Protein AF-A0AAQ1YMG8-F1 (afdb_monomer_lite)

Structure (mmCIF, N/CA/C/O backbone):
data_AF-A0AAQ1YMG8-F1
#
_entry.id   AF-A0AAQ1YMG8-F1
#
loop_
_atom_site.group_PDB
_atom_site.id
_atom_site.type_symbol
_atom_site.label_atom_id
_atom_site.label_alt_id
_atom_site.label_comp_id
_atom_site.label_asym_id
_atom_site.label_entity_id
_atom_site.label_seq_id
_atom_site.pdbx_PDB_ins_code
_atom_site.Cartn_x
_atom_site.Cartn_y
_atom_site.Cartn_z
_atom_site.occupancy
_atom_site.B_iso_or_equiv
_atom_site.auth_seq_id
_atom_site.auth_comp_id
_atom_site.auth_asym_id
_atom_site.auth_atom_id
_atom_site.pdbx_PDB_model_num
ATOM 1 N N . MET A 1 1 ? -20.080 -0.408 -6.233 1.00 67.88 1 MET A N 1
ATOM 2 C CA . MET A 1 1 ? -19.359 -0.372 -7.526 1.00 67.88 1 MET A CA 1
ATOM 3 C C . MET A 1 1 ? -17.923 -0.756 -7.247 1.00 67.88 1 MET A C 1
ATOM 5 O O . MET A 1 1 ? -17.435 -0.417 -6.173 1.00 67.88 1 MET A O 1
ATOM 9 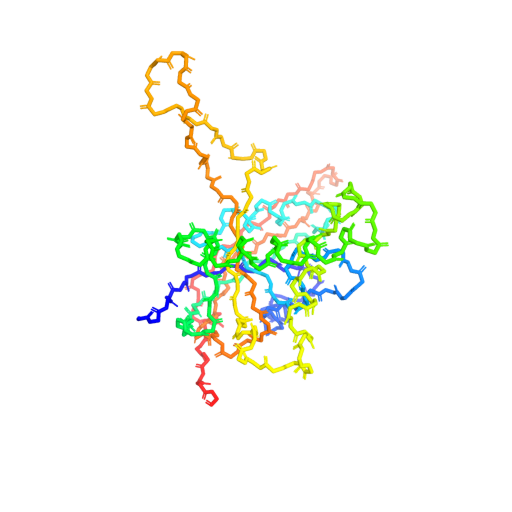N N . ASP A 1 2 ? -17.278 -1.467 -8.164 1.00 88.94 2 ASP A N 1
ATOM 10 C CA . ASP A 1 2 ? -15.880 -1.865 -7.992 1.00 88.94 2 ASP A CA 1
ATOM 11 C C . ASP A 1 2 ? -14.952 -0.652 -8.085 1.00 88.94 2 ASP A C 1
ATOM 13 O O . ASP A 1 2 ? -15.238 0.313 -8.799 1.00 88.94 2 ASP A O 1
ATOM 17 N N . ALA A 1 3 ? -13.844 -0.697 -7.351 1.00 91.81 3 ALA A N 1
ATOM 18 C CA . ALA A 1 3 ? -12.842 0.356 -7.355 1.00 91.81 3 ALA A CA 1
ATOM 19 C C . ALA A 1 3 ? -11.733 0.014 -8.354 1.00 91.81 3 ALA A C 1
ATOM 21 O O . ALA A 1 3 ? -11.155 -1.072 -8.305 1.00 91.81 3 ALA A O 1
ATOM 22 N N . ASN A 1 4 ? -11.428 0.942 -9.258 1.00 94.88 4 ASN A N 1
ATOM 23 C CA . ASN A 1 4 ? -10.354 0.786 -10.234 1.00 94.88 4 ASN A CA 1
ATOM 24 C C . ASN A 1 4 ? -9.189 1.695 -9.854 1.00 94.88 4 ASN A C 1
ATOM 26 O O . ASN A 1 4 ? -9.400 2.878 -9.592 1.00 94.88 4 ASN A O 1
ATOM 30 N N . PHE A 1 5 ? -7.971 1.157 -9.853 1.00 94.31 5 PHE A N 1
ATOM 31 C CA . PHE A 1 5 ? -6.767 1.931 -9.564 1.00 94.31 5 PHE A CA 1
ATOM 32 C C . PHE A 1 5 ? -5.686 1.697 -10.613 1.00 94.31 5 PHE A C 1
ATOM 34 O O . PHE A 1 5 ? -5.539 0.597 -11.153 1.00 94.31 5 PHE A O 1
ATOM 41 N N . THR A 1 6 ? -4.875 2.730 -10.816 1.00 96.69 6 THR A N 1
ATOM 42 C CA . THR A 1 6 ? -3.533 2.602 -11.382 1.00 96.69 6 THR A CA 1
ATOM 43 C C . THR A 1 6 ? -2.545 2.542 -10.225 1.00 96.69 6 THR A C 1
ATOM 45 O O . THR A 1 6 ? -2.546 3.416 -9.353 1.00 96.69 6 THR A O 1
ATOM 48 N N . ILE A 1 7 ? -1.731 1.488 -10.190 1.00 98.00 7 ILE A N 1
ATOM 49 C CA . ILE A 1 7 ? -0.820 1.209 -9.077 1.00 98.00 7 ILE A CA 1
ATOM 50 C C . ILE A 1 7 ? 0.592 0.899 -9.570 1.00 98.00 7 ILE A C 1
ATOM 52 O O . ILE A 1 7 ? 0.773 0.400 -10.677 1.00 98.00 7 ILE A O 1
ATOM 56 N N . TYR A 1 8 ? 1.599 1.158 -8.738 1.00 98.12 8 TYR A N 1
ATOM 57 C CA . TYR A 1 8 ? 3.010 1.086 -9.112 1.00 98.12 8 TYR A CA 1
ATOM 58 C C . TYR A 1 8 ? 3.815 0.236 -8.132 1.00 98.12 8 TYR A C 1
ATOM 60 O O . TYR A 1 8 ? 3.719 0.407 -6.918 1.00 98.12 8 TYR A O 1
ATOM 68 N N . HIS A 1 9 ? 4.668 -0.643 -8.651 1.00 97.06 9 HIS A N 1
ATOM 69 C CA . HIS A 1 9 ? 5.578 -1.470 -7.864 1.00 97.06 9 HIS A CA 1
ATOM 70 C C . HIS A 1 9 ? 7.035 -1.159 -8.218 1.00 97.06 9 HIS A C 1
ATOM 72 O O . HIS A 1 9 ? 7.417 -1.198 -9.393 1.00 97.06 9 HIS A O 1
ATOM 78 N N . THR A 1 10 ? 7.841 -0.861 -7.196 1.00 95.56 10 THR A N 1
ATOM 79 C CA . THR A 1 10 ? 9.281 -0.598 -7.320 1.00 95.56 10 THR A CA 1
ATOM 80 C C . THR A 1 10 ? 10.063 -1.894 -7.107 1.00 95.56 10 THR A C 1
ATOM 82 O O . THR A 1 10 ? 9.939 -2.515 -6.056 1.00 95.56 10 THR A O 1
ATOM 85 N N . CYS A 1 11 ? 10.888 -2.278 -8.079 1.00 92.62 11 CYS A N 1
ATOM 86 C CA . CYS A 1 11 ? 11.671 -3.516 -8.087 1.00 92.62 11 CYS A CA 1
ATOM 87 C C . CYS A 1 11 ? 13.173 -3.229 -8.100 1.00 92.62 11 CYS A C 1
ATOM 89 O O . CYS A 1 11 ? 13.612 -2.203 -8.628 1.00 92.62 11 CYS A O 1
ATOM 91 N N . HIS A 1 12 ? 13.971 -4.173 -7.604 1.00 89.50 12 HIS A N 1
ATOM 92 C CA . HIS A 1 12 ? 15.420 -4.131 -7.769 1.00 89.50 12 HIS A CA 1
ATOM 93 C C . HIS A 1 12 ? 15.822 -4.409 -9.221 1.00 89.50 12 HIS A C 1
ATOM 95 O O . HIS A 1 12 ? 15.270 -5.294 -9.876 1.00 89.50 12 HIS A O 1
ATOM 101 N N . LEU A 1 13 ? 16.820 -3.671 -9.713 1.00 84.19 13 LEU A N 1
ATOM 102 C CA . LEU A 1 13 ? 17.471 -3.960 -10.990 1.00 84.19 13 LEU A CA 1
ATOM 103 C C . LEU A 1 13 ? 18.668 -4.896 -10.750 1.00 84.19 13 LEU A C 1
ATOM 105 O O . LEU A 1 13 ? 19.812 -4.446 -10.685 1.00 84.19 13 LEU A O 1
ATOM 109 N N . GLU A 1 14 ? 18.405 -6.187 -10.540 1.00 72.31 14 GLU A N 1
ATOM 110 C CA . GLU A 1 14 ? 19.458 -7.168 -10.214 1.00 72.31 14 GLU A CA 1
ATOM 111 C C . GLU A 1 14 ? 20.044 -7.863 -11.442 1.00 72.31 14 GLU A C 1
ATOM 113 O O . GLU A 1 14 ? 21.269 -7.945 -11.556 1.00 72.31 14 GLU A O 1
ATOM 118 N N . ASN A 1 15 ? 19.171 -8.316 -12.349 1.00 75.12 15 ASN A N 1
ATOM 119 C CA . ASN A 1 15 ? 19.512 -9.134 -13.513 1.00 75.12 15 ASN A CA 1
ATOM 120 C C . ASN A 1 15 ? 19.230 -8.362 -14.817 1.00 75.12 15 ASN A C 1
ATOM 122 O O . ASN A 1 15 ? 19.767 -7.276 -15.047 1.00 75.12 15 ASN A O 1
ATOM 126 N N . SER A 1 16 ? 18.372 -8.912 -15.679 1.00 84.94 16 SER A N 1
ATOM 127 C CA . SER A 1 16 ? 17.898 -8.273 -16.902 1.00 84.94 16 SER A CA 1
ATOM 128 C C . SER A 1 16 ? 16.563 -7.564 -16.683 1.00 84.94 16 SER A C 1
ATOM 130 O O . SER A 1 16 ? 15.777 -7.918 -15.807 1.00 84.94 16 SER A O 1
ATOM 132 N N . ILE A 1 17 ? 16.290 -6.580 -17.538 1.00 84.75 17 ILE A N 1
ATOM 133 C CA . ILE A 1 17 ? 15.025 -5.839 -17.553 1.00 84.75 17 ILE A CA 1
ATOM 134 C C . ILE A 1 17 ? 13.852 -6.794 -17.782 1.00 84.75 17 ILE A C 1
ATOM 136 O O . ILE A 1 17 ? 12.865 -6.707 -17.060 1.00 84.75 17 ILE A O 1
ATOM 140 N N . ASN A 1 18 ? 13.991 -7.730 -18.727 1.00 85.31 18 ASN A N 1
ATOM 141 C CA . ASN A 1 18 ? 12.960 -8.720 -19.040 1.00 85.31 18 ASN A CA 1
ATOM 142 C C . ASN A 1 18 ? 12.655 -9.598 -17.829 1.00 85.31 18 ASN A C 1
ATOM 144 O O . ASN A 1 18 ? 11.502 -9.703 -17.442 1.00 85.31 18 ASN A O 1
ATOM 148 N N . SER A 1 19 ? 13.684 -10.129 -17.161 1.00 87.75 19 SER A N 1
ATOM 149 C CA . SER A 1 19 ? 13.493 -10.963 -15.972 1.00 87.75 19 SER A CA 1
ATOM 150 C C . SER A 1 19 ? 12.856 -10.180 -14.818 1.00 87.75 19 SER A C 1
ATOM 152 O O . SER A 1 19 ? 11.943 -10.683 -14.163 1.00 87.75 19 SER A O 1
ATOM 154 N N . THR A 1 20 ? 13.281 -8.934 -14.577 1.00 88.81 20 THR A N 1
ATOM 155 C CA . THR A 1 20 ? 12.651 -8.071 -13.564 1.00 88.81 20 THR A CA 1
ATOM 156 C C . THR A 1 20 ? 11.204 -7.748 -13.926 1.00 88.81 20 THR A C 1
ATOM 158 O O . THR A 1 20 ? 10.337 -7.756 -13.054 1.00 88.81 20 THR A O 1
ATOM 161 N N . PHE A 1 21 ? 10.927 -7.469 -15.202 1.00 90.00 21 PHE A N 1
ATOM 162 C CA . PHE A 1 21 ? 9.577 -7.225 -15.676 1.00 90.00 21 PHE A CA 1
ATOM 163 C C . PHE A 1 21 ? 8.729 -8.474 -15.477 1.00 90.00 21 PHE A C 1
ATOM 165 O O . PHE A 1 21 ? 7.779 -8.389 -14.719 1.00 90.00 21 PHE A O 1
ATOM 172 N N . GLU A 1 22 ? 9.085 -9.622 -16.051 1.00 89.44 22 GLU A N 1
ATOM 173 C CA . GLU A 1 22 ? 8.347 -10.893 -15.986 1.00 89.44 22 GLU A CA 1
ATOM 174 C C . GLU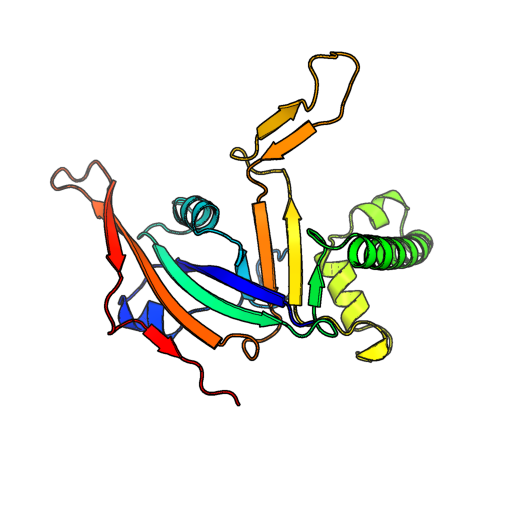 A 1 22 ? 7.964 -11.287 -14.557 1.00 89.44 22 GLU A C 1
ATOM 176 O O . GLU A 1 22 ? 6.789 -11.538 -14.296 1.00 89.44 22 GLU A O 1
ATOM 181 N N . ASN A 1 23 ? 8.914 -11.230 -13.622 1.00 91.31 23 ASN A N 1
ATOM 182 C CA . ASN A 1 23 ? 8.720 -11.695 -12.246 1.00 91.31 23 ASN A CA 1
ATOM 183 C C . ASN A 1 23 ? 8.026 -10.681 -11.315 1.00 91.31 23 ASN A C 1
ATOM 185 O O . ASN A 1 23 ? 7.617 -11.043 -10.215 1.00 91.31 23 ASN A O 1
ATOM 189 N N . SER A 1 24 ? 7.889 -9.416 -11.724 1.00 92.44 24 SER A N 1
ATOM 190 C CA . SER A 1 24 ? 7.148 -8.404 -10.961 1.00 92.44 24 SER A CA 1
ATOM 191 C C . SER A 1 24 ? 5.625 -8.676 -10.992 1.00 92.44 24 SER A C 1
ATOM 193 O O . SER A 1 24 ? 5.116 -9.135 -12.015 1.00 92.44 24 SER A O 1
ATOM 195 N N . PRO A 1 25 ? 4.849 -8.367 -9.938 1.00 95.19 25 PRO A N 1
ATOM 196 C CA . PRO A 1 25 ? 5.271 -7.783 -8.671 1.00 95.19 25 PRO A CA 1
ATOM 197 C C . PRO A 1 25 ? 5.835 -8.833 -7.715 1.00 95.19 25 PRO A C 1
ATOM 199 O O . PRO A 1 25 ? 5.411 -9.986 -7.699 1.00 95.19 25 PRO A O 1
ATOM 202 N N . TYR A 1 26 ? 6.756 -8.402 -6.859 1.00 93.12 26 TYR A N 1
ATOM 203 C CA . TYR A 1 26 ? 7.361 -9.262 -5.852 1.00 93.12 26 TYR A CA 1
ATOM 204 C C . TYR A 1 26 ? 6.560 -9.212 -4.556 1.00 93.12 26 TYR A C 1
ATOM 206 O O . TYR A 1 26 ? 6.156 -8.144 -4.081 1.00 93.12 26 TYR A O 1
ATOM 214 N N . LYS A 1 27 ? 6.341 -10.389 -3.970 1.00 93.88 27 LYS A N 1
ATOM 215 C CA . LYS A 1 27 ? 5.729 -10.505 -2.648 1.00 93.88 27 LYS A CA 1
ATOM 216 C C . LYS A 1 27 ? 6.705 -9.974 -1.598 1.00 93.88 27 LYS A C 1
ATOM 218 O O . LYS A 1 27 ? 7.915 -10.164 -1.724 1.00 93.88 27 LYS A O 1
ATOM 223 N N . CYS A 1 28 ? 6.195 -9.298 -0.573 1.00 88.00 28 CYS A N 1
ATOM 224 C CA . CYS A 1 28 ? 7.030 -8.852 0.534 1.00 88.00 28 CYS A CA 1
ATOM 225 C C . CYS A 1 28 ? 7.670 -10.060 1.234 1.00 88.00 28 CYS A C 1
ATOM 227 O O . CYS A 1 28 ? 7.016 -11.087 1.410 1.00 88.00 28 CYS A O 1
ATOM 229 N N . SER A 1 29 ? 8.940 -9.942 1.633 1.00 84.19 29 SER A N 1
ATOM 230 C CA . SER A 1 29 ? 9.599 -11.007 2.394 1.00 84.19 29 SER A CA 1
ATOM 231 C C . SER A 1 29 ? 8.928 -11.166 3.768 1.00 84.19 29 SER A C 1
ATOM 233 O O . SER A 1 29 ? 8.620 -10.153 4.405 1.00 84.19 29 SER A O 1
ATOM 235 N N . PRO A 1 30 ? 8.702 -12.402 4.248 1.00 79.19 30 PRO A N 1
ATOM 236 C CA . PRO A 1 30 ? 8.156 -12.638 5.584 1.00 79.19 30 PRO A CA 1
ATOM 237 C C . PRO A 1 30 ? 9.103 -12.177 6.706 1.00 79.19 30 PRO A C 1
ATOM 239 O O . PRO A 1 30 ? 8.644 -11.917 7.815 1.00 79.19 30 PRO A O 1
ATOM 242 N N . ASP A 1 31 ? 10.399 -12.021 6.414 1.00 81.25 31 ASP A N 1
ATOM 243 C CA . ASP A 1 31 ? 11.435 -11.708 7.407 1.00 81.25 31 ASP A CA 1
ATOM 244 C C . ASP A 1 31 ? 11.609 -10.203 7.670 1.00 81.25 31 ASP A C 1
ATOM 246 O O . ASP A 1 31 ? 12.418 -9.799 8.506 1.00 81.25 31 ASP A O 1
ATOM 250 N N . VAL A 1 32 ? 10.876 -9.343 6.955 1.00 82.50 32 VAL A N 1
ATOM 251 C CA . VAL A 1 32 ? 10.940 -7.885 7.142 1.00 82.50 32 VAL A CA 1
ATOM 252 C C . VAL A 1 32 ? 9.665 -7.356 7.795 1.00 82.50 32 VAL A C 1
ATOM 254 O O . VAL A 1 32 ? 8.592 -7.899 7.558 1.00 82.50 32 VAL A O 1
ATOM 257 N N . PRO A 1 33 ? 9.726 -6.269 8.587 1.00 82.75 33 PRO A N 1
ATOM 258 C CA . PRO A 1 33 ? 8.522 -5.638 9.117 1.00 82.75 33 PRO A CA 1
ATOM 259 C C . PRO A 1 33 ? 7.578 -5.172 8.001 1.00 82.75 33 PRO A C 1
ATOM 261 O O . PRO A 1 33 ? 7.954 -4.377 7.137 1.00 82.75 33 PRO A O 1
ATOM 264 N N . GLN A 1 34 ? 6.336 -5.650 8.048 1.00 86.81 34 GLN A N 1
ATOM 265 C CA . GLN A 1 34 ? 5.295 -5.361 7.063 1.00 86.81 34 GLN A CA 1
ATOM 266 C C . GLN A 1 34 ? 4.232 -4.442 7.662 1.00 86.81 34 GLN A C 1
ATOM 268 O O . GLN A 1 34 ? 3.881 -4.558 8.839 1.00 86.81 34 GLN A O 1
ATOM 273 N N . TRP A 1 35 ? 3.700 -3.538 6.839 1.00 89.06 35 TRP A N 1
ATOM 274 C CA . TRP A 1 35 ? 2.735 -2.530 7.283 1.00 89.06 35 TRP A CA 1
ATOM 275 C C . TRP A 1 35 ? 1.344 -3.127 7.486 1.00 89.06 35 TRP A C 1
ATOM 277 O O . TRP A 1 35 ? 0.715 -2.887 8.509 1.00 89.06 35 TRP A O 1
ATOM 287 N N . LEU A 1 36 ? 0.881 -3.933 6.529 1.00 93.44 36 LEU A N 1
ATOM 288 C CA . LEU A 1 36 ? -0.488 -4.458 6.456 1.00 93.44 36 LEU A CA 1
ATOM 289 C C . LEU A 1 36 ? -0.545 -6.000 6.449 1.00 93.44 36 LEU A C 1
ATOM 291 O O . LEU A 1 36 ? -1.625 -6.584 6.321 1.00 93.44 36 LEU A O 1
ATOM 295 N N . GLY A 1 37 ? 0.603 -6.661 6.620 1.00 89.94 37 GLY A N 1
ATOM 296 C CA . GLY A 1 37 ? 0.765 -8.120 6.616 1.00 89.94 37 GLY A CA 1
ATOM 297 C C . GLY A 1 37 ? 1.320 -8.681 5.302 1.00 89.94 37 GLY A C 1
ATOM 298 O O . GLY A 1 37 ? 1.835 -7.934 4.462 1.00 89.94 37 GLY A O 1
ATOM 299 N N . ASP A 1 38 ? 1.241 -10.005 5.157 1.00 91.00 38 ASP A N 1
ATOM 300 C CA . ASP A 1 38 ? 1.942 -10.757 4.109 1.00 91.00 38 ASP A CA 1
ATOM 301 C C . ASP A 1 38 ? 1.237 -10.663 2.750 1.00 91.00 38 ASP A C 1
ATOM 303 O O . ASP A 1 38 ? 0.087 -11.082 2.593 1.00 91.00 38 ASP A O 1
ATOM 307 N N . GLY A 1 39 ? 1.926 -10.094 1.759 1.00 94.12 39 GLY A N 1
ATOM 308 C CA . GLY A 1 39 ? 1.363 -9.828 0.438 1.00 94.12 39 GLY A CA 1
ATOM 309 C C . GLY A 1 39 ? 2.188 -8.851 -0.395 1.00 94.12 39 GLY A C 1
ATOM 310 O O . GLY A 1 39 ? 3.399 -8.706 -0.215 1.00 94.12 39 GLY A O 1
ATOM 311 N N . TYR A 1 40 ? 1.518 -8.197 -1.335 1.00 96.44 40 TYR A N 1
ATOM 312 C CA . TYR A 1 40 ? 2.110 -7.313 -2.334 1.00 96.44 40 TYR A CA 1
ATOM 313 C C . TYR A 1 40 ? 1.752 -5.862 -2.030 1.00 96.44 40 TYR A C 1
ATOM 315 O O . TYR A 1 40 ? 0.611 -5.565 -1.684 1.00 96.44 40 TYR A O 1
ATOM 323 N N . TYR A 1 41 ? 2.721 -4.962 -2.183 1.00 96.88 41 TYR A N 1
ATOM 324 C CA . TYR A 1 41 ? 2.567 -3.543 -1.871 1.00 96.88 41 TYR A CA 1
ATOM 325 C C . TYR A 1 41 ? 2.811 -2.696 -3.112 1.00 96.88 41 TYR A C 1
ATOM 327 O O . TYR A 1 41 ? 3.814 -2.869 -3.815 1.00 96.88 41 TYR A O 1
ATOM 335 N N . PHE A 1 42 ? 1.907 -1.752 -3.343 1.00 97.81 42 PHE A N 1
ATOM 336 C CA . PHE A 1 42 ? 1.944 -0.857 -4.486 1.00 97.81 42 PHE A CA 1
ATOM 337 C C . PHE A 1 42 ? 1.714 0.581 -4.045 1.00 97.81 42 PHE A C 1
ATOM 339 O O . PHE A 1 42 ? 0.944 0.838 -3.125 1.00 97.81 42 PHE A O 1
ATOM 346 N N . TRP A 1 43 ? 2.353 1.522 -4.723 1.00 97.44 43 TRP A N 1
ATOM 347 C CA . TRP A 1 43 ? 2.016 2.940 -4.642 1.00 97.44 43 TRP A CA 1
ATOM 348 C C . TRP A 1 43 ? 0.779 3.206 -5.495 1.00 97.44 43 TRP A C 1
ATOM 350 O O . TRP A 1 43 ? 0.617 2.571 -6.536 1.00 97.44 43 TRP A O 1
ATOM 360 N N . THR A 1 44 ? -0.095 4.111 -5.069 1.00 96.31 44 THR A N 1
ATOM 361 C CA . THR A 1 44 ? -1.329 4.426 -5.801 1.00 96.31 44 THR A CA 1
ATOM 362 C C . THR A 1 44 ? -1.243 5.784 -6.483 1.00 96.31 44 THR A C 1
ATOM 364 O O . THR A 1 44 ? -0.464 6.643 -6.072 1.00 96.31 44 THR A O 1
ATOM 367 N N . ASP A 1 45 ? -2.079 5.975 -7.504 1.00 92.31 45 ASP A N 1
ATOM 368 C CA . ASP A 1 45 ? -2.420 7.259 -8.135 1.00 92.31 45 ASP A CA 1
ATOM 369 C C . ASP A 1 45 ? -1.299 7.904 -8.981 1.00 92.31 45 ASP A C 1
ATOM 371 O O . ASP A 1 45 ? -1.580 8.446 -10.046 1.00 92.31 45 ASP A O 1
ATOM 375 N N . SER A 1 46 ? -0.028 7.807 -8.574 1.00 94.69 46 SER A N 1
ATOM 376 C CA . SER A 1 46 ? 1.142 8.231 -9.360 1.00 94.69 46 SER A CA 1
ATOM 377 C C . SER A 1 46 ? 2.403 7.427 -9.018 1.00 94.69 46 SER A C 1
ATOM 379 O O . SER A 1 46 ? 2.515 6.824 -7.948 1.00 94.69 46 SER A O 1
ATOM 381 N N . ASP A 1 47 ? 3.405 7.473 -9.897 1.00 95.25 47 ASP A N 1
ATOM 382 C CA . ASP A 1 47 ? 4.720 6.857 -9.685 1.00 95.25 47 ASP A CA 1
ATOM 383 C C . ASP A 1 47 ? 5.656 7.691 -8.782 1.00 95.25 47 ASP A C 1
ATOM 385 O O . ASP A 1 47 ? 6.793 7.287 -8.513 1.00 95.25 47 ASP A O 1
ATOM 389 N N . PHE A 1 48 ? 5.193 8.830 -8.251 1.00 95.56 48 PHE A N 1
ATOM 390 C CA . PHE A 1 48 ? 6.005 9.756 -7.458 1.00 95.56 48 PHE A CA 1
ATOM 391 C C . PHE A 1 48 ? 6.658 9.075 -6.246 1.00 95.56 48 PHE A C 1
ATOM 393 O O . PHE A 1 48 ? 7.885 9.091 -6.095 1.00 95.56 48 PHE A O 1
ATOM 400 N N . PHE A 1 49 ? 5.863 8.422 -5.391 1.00 95.94 49 PHE A N 1
ATOM 401 C CA . PHE A 1 49 ? 6.402 7.722 -4.220 1.00 95.94 49 PHE A CA 1
ATOM 402 C C . PHE A 1 49 ? 7.138 6.431 -4.594 1.00 95.94 49 PHE A C 1
ATOM 404 O O . PHE A 1 49 ? 8.088 6.060 -3.901 1.00 95.94 49 PHE A O 1
ATOM 411 N N . ALA A 1 50 ? 6.805 5.811 -5.732 1.00 95.94 50 ALA A N 1
ATOM 412 C CA . ALA A 1 50 ? 7.567 4.689 -6.280 1.00 95.94 50 ALA A CA 1
ATOM 413 C C . ALA A 1 50 ? 9.006 5.103 -6.622 1.00 95.94 50 ALA A C 1
ATOM 415 O O . ALA A 1 50 ? 9.964 4.399 -6.280 1.00 95.94 50 ALA A O 1
ATOM 416 N N . HIS A 1 51 ? 9.173 6.292 -7.203 1.00 94.56 51 HIS A N 1
ATOM 417 C CA . HIS A 1 51 ? 10.472 6.903 -7.450 1.00 94.56 51 HIS A CA 1
ATOM 418 C C . HIS A 1 51 ? 11.210 7.284 -6.169 1.00 94.56 51 HIS A C 1
ATOM 420 O O . HIS A 1 51 ? 12.419 7.056 -6.075 1.00 94.56 51 HIS A O 1
ATOM 426 N N . LYS A 1 52 ? 10.521 7.879 -5.187 1.00 93.94 52 LYS A N 1
ATOM 427 C CA . LYS A 1 52 ? 11.133 8.238 -3.895 1.00 93.94 52 LYS A CA 1
ATOM 428 C C . LYS A 1 52 ? 11.651 6.997 -3.174 1.00 93.94 52 LYS A C 1
ATOM 430 O O . LYS A 1 52 ? 12.788 7.002 -2.710 1.00 93.94 52 LYS A O 1
ATOM 435 N N . TRP A 1 53 ? 10.873 5.917 -3.172 1.00 92.88 53 TRP A N 1
ATOM 436 C CA . TRP A 1 53 ? 11.289 4.637 -2.607 1.00 92.88 53 TRP A CA 1
ATOM 437 C C . TRP A 1 53 ? 12.485 4.035 -3.350 1.00 92.88 53 TRP A C 1
ATOM 439 O O . TRP A 1 53 ? 13.459 3.634 -2.717 1.00 92.88 53 TRP A O 1
ATOM 449 N N . GLY A 1 54 ? 12.453 4.037 -4.686 1.00 92.56 54 GLY A N 1
ATOM 450 C CA . GLY A 1 54 ? 13.529 3.503 -5.527 1.00 92.56 54 GLY A CA 1
ATOM 451 C C . GLY A 1 54 ? 14.865 4.239 -5.386 1.00 92.56 54 GLY A C 1
ATOM 452 O O . GLY A 1 54 ? 15.925 3.646 -5.547 1.00 92.56 54 GLY A O 1
ATOM 453 N N . LYS A 1 55 ? 14.850 5.533 -5.047 1.00 91.50 55 LYS A N 1
ATOM 454 C CA . LYS A 1 55 ? 16.071 6.347 -4.881 1.00 91.50 55 LYS A CA 1
ATOM 455 C C . LYS A 1 55 ? 16.877 6.024 -3.618 1.00 91.50 55 LYS A C 1
ATOM 457 O O . LYS A 1 55 ? 17.947 6.598 -3.442 1.00 91.50 55 LYS A O 1
ATOM 462 N N . ARG A 1 56 ? 16.387 5.138 -2.749 1.00 89.88 56 ARG A N 1
ATOM 463 C CA . ARG A 1 56 ? 17.080 4.701 -1.533 1.00 89.88 56 ARG A CA 1
ATOM 464 C C . ARG A 1 56 ? 18.291 3.824 -1.878 1.00 89.88 56 ARG A C 1
ATOM 466 O O . ARG A 1 56 ? 18.090 2.680 -2.287 1.00 89.88 56 ARG A O 1
ATOM 473 N N . PRO A 1 57 ? 19.538 4.305 -1.716 1.00 82.25 57 PRO A N 1
ATOM 474 C CA . PRO A 1 57 ? 20.723 3.564 -2.149 1.00 82.25 57 PRO A CA 1
ATOM 475 C C . PRO A 1 57 ? 21.003 2.321 -1.293 1.00 82.25 57 PRO A C 1
ATOM 477 O O . PRO A 1 57 ? 21.591 1.369 -1.797 1.00 82.25 57 PRO A O 1
ATOM 480 N N . ASP A 1 58 ? 20.553 2.310 -0.032 1.00 87.88 58 ASP A N 1
ATOM 481 C CA . ASP A 1 58 ? 20.599 1.157 0.879 1.00 87.88 58 ASP A CA 1
ATOM 482 C C . ASP A 1 58 ? 19.700 0.006 0.412 1.00 87.88 58 ASP A C 1
ATOM 484 O O . ASP A 1 58 ? 19.974 -1.157 0.696 1.00 87.88 58 ASP A O 1
ATOM 488 N N . LYS A 1 59 ? 18.626 0.331 -0.316 1.00 86.56 59 LYS A N 1
ATOM 489 C CA . LYS A 1 59 ? 17.694 -0.647 -0.878 1.00 86.56 59 LYS A CA 1
ATOM 490 C C . LYS A 1 59 ? 18.046 -0.991 -2.319 1.00 86.56 59 LYS A C 1
ATOM 492 O O . LYS A 1 59 ? 18.102 -2.160 -2.660 1.00 86.56 59 LYS A O 1
ATOM 497 N N . TYR A 1 60 ? 18.343 -0.003 -3.154 1.00 89.44 60 TYR A N 1
ATOM 498 C CA . TYR A 1 60 ? 18.506 -0.176 -4.598 1.00 89.44 60 TYR A CA 1
ATOM 499 C C . TYR A 1 60 ? 19.915 0.230 -5.059 1.00 89.44 60 TYR A C 1
ATOM 501 O O . TYR A 1 60 ? 20.068 1.183 -5.828 1.00 89.44 60 TYR A O 1
ATOM 509 N N . PRO A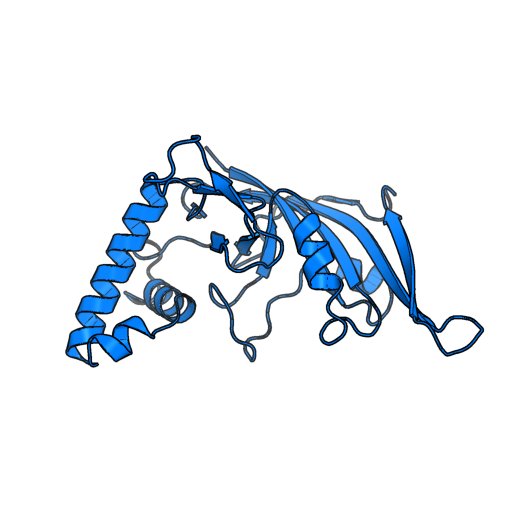 1 61 ? 20.978 -0.477 -4.629 1.00 86.81 61 PRO A N 1
ATOM 510 C CA . PRO A 1 61 ? 22.363 -0.057 -4.861 1.00 86.81 61 PRO A CA 1
ATOM 511 C C . PRO A 1 61 ? 22.775 -0.053 -6.343 1.00 86.81 61 PRO A C 1
ATOM 513 O O . PRO A 1 61 ? 23.692 0.683 -6.715 1.00 86.81 61 PRO A O 1
ATOM 516 N N . LYS A 1 62 ? 22.092 -0.855 -7.175 1.00 86.56 62 LYS A N 1
ATOM 517 C CA . LYS A 1 62 ? 22.262 -0.951 -8.639 1.00 86.56 62 LYS A CA 1
ATOM 518 C C . LYS A 1 62 ? 21.224 -0.134 -9.425 1.00 86.56 62 LYS A C 1
ATOM 520 O O . LYS A 1 62 ? 21.269 -0.072 -10.654 1.00 86.56 62 LYS A O 1
ATOM 525 N N . GLY A 1 63 ? 20.300 0.519 -8.722 1.00 89.94 63 GLY A N 1
ATOM 526 C CA . GLY A 1 63 ? 19.127 1.156 -9.302 1.00 89.94 63 GLY A CA 1
ATOM 527 C C . GLY A 1 63 ? 17.866 0.291 -9.208 1.00 89.94 63 GLY A C 1
ATOM 528 O O . GLY A 1 63 ? 17.851 -0.758 -8.560 1.00 89.94 63 GLY A O 1
ATOM 529 N N . TYR A 1 64 ? 16.790 0.766 -9.826 1.00 93.25 64 TYR A N 1
ATOM 530 C CA . TYR A 1 64 ? 15.445 0.229 -9.666 1.00 93.25 64 TYR A CA 1
ATOM 531 C C . TYR A 1 64 ? 14.629 0.287 -10.957 1.00 93.25 64 TYR A C 1
ATOM 533 O O . TYR A 1 64 ? 14.915 1.051 -11.884 1.00 93.25 64 TYR A O 1
ATOM 541 N N . VAL A 1 65 ? 13.573 -0.515 -10.975 1.00 93.50 65 VAL A N 1
ATOM 542 C CA . VAL A 1 65 ? 12.564 -0.577 -12.030 1.00 93.50 65 VAL A CA 1
ATOM 543 C C . VAL A 1 65 ? 11.204 -0.232 -11.433 1.00 93.50 65 VAL A C 1
ATOM 545 O O . VAL A 1 65 ? 10.926 -0.594 -10.293 1.00 93.50 65 VAL A O 1
ATOM 548 N N . ILE A 1 66 ? 10.350 0.462 -12.183 1.00 95.62 66 ILE A N 1
ATOM 549 C CA . ILE A 1 66 ? 8.950 0.685 -11.814 1.00 95.62 66 ILE A CA 1
ATOM 550 C C . ILE A 1 66 ? 8.058 0.005 -12.844 1.00 95.62 66 ILE A C 1
ATOM 552 O O . ILE A 1 66 ? 8.161 0.260 -14.046 1.00 95.62 66 ILE A O 1
ATOM 556 N N . THR A 1 67 ? 7.161 -0.832 -12.337 1.00 95.56 67 THR A N 1
ATOM 557 C CA . THR A 1 67 ? 6.078 -1.453 -13.104 1.00 95.56 67 THR A CA 1
ATOM 558 C C . THR A 1 67 ? 4.744 -0.873 -12.662 1.00 95.56 67 THR A C 1
ATOM 560 O O . THR A 1 67 ? 4.525 -0.697 -11.466 1.00 95.56 67 THR A O 1
ATOM 563 N N . GLN A 1 68 ? 3.881 -0.563 -13.618 1.00 96.44 68 GLN A N 1
ATOM 564 C CA . GLN A 1 68 ? 2.518 -0.097 -13.409 1.00 96.44 68 GLN A CA 1
ATOM 565 C C . GLN A 1 68 ? 1.546 -1.243 -13.644 1.00 96.44 68 GLN A C 1
ATOM 567 O O . GLN A 1 68 ? 1.770 -2.084 -14.512 1.00 96.44 68 GLN A O 1
ATOM 572 N N . TYR A 1 69 ? 0.447 -1.237 -12.905 1.00 97.00 69 TYR A N 1
ATOM 573 C CA . TYR A 1 69 ? -0.653 -2.165 -13.069 1.00 97.00 69 TYR A CA 1
ATOM 574 C C . TYR A 1 69 ? -1.972 -1.409 -13.074 1.00 97.00 69 TYR A C 1
ATOM 576 O O . TYR A 1 69 ? -2.132 -0.432 -12.339 1.00 97.00 69 TYR A O 1
ATOM 584 N N . SER A 1 70 ? -2.925 -1.897 -13.861 1.00 96.25 70 SER A N 1
ATOM 585 C CA . SER A 1 70 ? -4.334 -1.612 -13.607 1.00 96.25 70 SER A CA 1
ATOM 586 C C . SER A 1 70 ? -4.897 -2.702 -12.701 1.00 96.25 70 SER A C 1
ATOM 588 O O . SER A 1 70 ? -4.570 -3.884 -12.847 1.00 96.25 70 SER A O 1
ATOM 590 N N . VAL A 1 71 ? -5.713 -2.308 -11.731 1.00 95.81 71 VAL A N 1
ATOM 591 C CA . VAL A 1 71 ? -6.334 -3.222 -10.771 1.00 95.81 71 VAL A CA 1
ATOM 592 C C . VAL A 1 71 ? -7.812 -2.891 -10.644 1.00 95.81 71 VAL A C 1
ATOM 594 O O . VAL A 1 71 ? -8.193 -1.721 -10.618 1.00 95.81 71 VAL A O 1
ATOM 597 N N . ASN A 1 72 ? -8.633 -3.932 -10.552 1.00 95.69 72 ASN A N 1
ATOM 598 C CA . ASN A 1 72 ? -10.059 -3.826 -10.280 1.00 95.69 72 ASN A CA 1
ATOM 599 C C . ASN A 1 72 ? -10.362 -4.568 -8.976 1.00 95.69 72 ASN A C 1
ATOM 601 O O . ASN A 1 72 ? -10.062 -5.756 -8.841 1.00 95.69 72 ASN A O 1
ATOM 605 N N . LEU A 1 73 ? -10.913 -3.842 -8.008 1.00 94.94 73 LEU A N 1
ATOM 606 C CA . LEU A 1 73 ? -11.161 -4.317 -6.657 1.00 94.94 73 LEU A CA 1
ATOM 607 C C . LEU A 1 73 ? -12.664 -4.383 -6.386 1.00 94.94 73 LEU A C 1
ATOM 609 O O . LEU A 1 73 ? -13.318 -3.336 -6.312 1.00 94.94 73 LEU A O 1
ATOM 613 N N . PRO A 1 74 ? -13.212 -5.589 -6.162 1.00 93.62 74 PRO A N 1
ATOM 614 C CA . PRO A 1 74 ? -14.580 -5.736 -5.706 1.00 93.62 74 PRO A CA 1
ATOM 615 C C . PRO A 1 74 ? -14.783 -5.023 -4.371 1.00 93.62 74 PRO A C 1
ATOM 617 O O . PRO A 1 74 ? -14.025 -5.239 -3.422 1.00 93.62 74 PRO A O 1
ATOM 620 N N . GLN A 1 75 ? -15.847 -4.228 -4.259 1.00 89.12 75 GLN A N 1
ATOM 621 C CA . GLN A 1 75 ? -16.146 -3.458 -3.042 1.00 89.12 75 GLN A CA 1
ATOM 622 C C . GLN A 1 75 ? -16.226 -4.344 -1.784 1.00 89.12 75 GLN A C 1
ATOM 624 O O . GLN A 1 75 ? -15.852 -3.932 -0.692 1.00 89.12 75 GLN A O 1
ATOM 629 N N . ASN A 1 76 ? -16.682 -5.590 -1.931 1.00 90.81 76 ASN A N 1
ATOM 630 C CA . ASN A 1 76 ? -16.800 -6.534 -0.820 1.00 90.81 76 ASN A CA 1
ATOM 631 C C . ASN A 1 76 ? -15.468 -7.137 -0.355 1.00 90.81 76 ASN A C 1
ATOM 633 O O . ASN A 1 76 ? -15.449 -7.757 0.706 1.00 90.81 76 ASN A O 1
ATOM 637 N N . SER A 1 77 ? -14.386 -6.948 -1.106 1.00 93.38 77 SER A N 1
ATOM 638 C CA . SER A 1 77 ? -13.049 -7.478 -0.813 1.00 93.38 77 SER A CA 1
ATOM 639 C C . SER A 1 77 ? -12.016 -6.373 -0.581 1.00 93.38 77 SER A C 1
ATOM 641 O O . SER A 1 77 ? -10.838 -6.676 -0.385 1.00 93.38 77 SER A O 1
ATOM 643 N N . PHE A 1 78 ? -12.445 -5.109 -0.577 1.00 96.31 78 PHE A N 1
ATOM 644 C CA . PHE A 1 78 ? -11.587 -3.937 -0.461 1.00 96.31 78 PHE A CA 1
ATOM 645 C C . PHE A 1 78 ? -11.926 -3.112 0.781 1.00 96.31 78 PHE A C 1
ATOM 647 O O . PHE A 1 78 ? -13.085 -2.773 1.001 1.00 96.31 78 PHE A O 1
ATOM 654 N N . LEU A 1 79 ? -10.908 -2.820 1.592 1.00 96.56 79 LEU A N 1
ATOM 655 C CA . LEU A 1 79 ? -10.989 -1.913 2.733 1.00 96.56 79 LEU A CA 1
ATOM 656 C C . LEU A 1 79 ? -10.246 -0.617 2.394 1.00 96.56 79 LEU A C 1
ATOM 658 O O . LEU A 1 79 ? -9.011 -0.608 2.331 1.00 96.56 79 LEU A O 1
ATOM 662 N N . ASP A 1 80 ? -10.981 0.473 2.181 1.00 97.19 80 ASP A N 1
ATOM 663 C CA . ASP A 1 80 ? -10.395 1.772 1.851 1.00 97.19 80 ASP A CA 1
ATOM 664 C C . ASP A 1 80 ? -10.246 2.653 3.098 1.00 97.19 80 ASP A C 1
ATOM 666 O O . ASP A 1 80 ? -11.141 3.411 3.473 1.00 97.19 80 ASP A O 1
ATOM 670 N N . LEU A 1 81 ? -9.075 2.591 3.735 1.00 97.19 81 LEU A N 1
ATOM 671 C CA . LEU A 1 81 ? -8.758 3.399 4.917 1.00 97.19 81 LEU A CA 1
ATOM 672 C C . LEU A 1 81 ? -8.328 4.831 4.569 1.00 97.19 81 LEU A C 1
ATOM 674 O O . LEU A 1 81 ? -7.839 5.547 5.441 1.00 97.19 81 LEU A O 1
ATOM 678 N N . VAL A 1 82 ? -8.500 5.256 3.314 1.00 95.69 82 VAL A N 1
ATOM 679 C CA . VAL A 1 82 ? -8.105 6.582 2.832 1.00 95.69 82 VAL A CA 1
ATOM 680 C C . VAL A 1 82 ? -9.315 7.359 2.325 1.00 95.69 82 VAL A C 1
ATOM 682 O O . VAL A 1 82 ? -9.637 8.411 2.871 1.00 95.69 82 VAL A O 1
ATOM 685 N N . GLY A 1 83 ? -10.009 6.840 1.312 1.00 94.00 83 GLY A N 1
ATOM 686 C CA . GLY A 1 83 ? -11.116 7.522 0.638 1.00 94.00 83 GLY A CA 1
ATOM 687 C C . GLY A 1 83 ? -12.501 7.239 1.222 1.00 94.00 83 GLY A C 1
ATOM 688 O O . GLY A 1 83 ? -13.444 7.967 0.917 1.00 94.00 83 GLY A O 1
ATOM 689 N N . ASN A 1 84 ? -12.650 6.216 2.073 1.00 96.19 84 ASN A N 1
ATOM 690 C CA . ASN A 1 84 ? -13.953 5.772 2.566 1.00 96.19 84 ASN A CA 1
ATOM 691 C C . ASN A 1 84 ? -14.077 5.885 4.094 1.00 96.19 84 ASN A C 1
ATOM 693 O O . ASN A 1 84 ? -13.605 5.046 4.859 1.00 96.19 84 ASN A O 1
ATOM 697 N N . VAL A 1 85 ? -14.814 6.901 4.550 1.00 97.12 85 VAL A N 1
ATOM 698 C CA . VAL A 1 85 ? -15.066 7.136 5.983 1.00 97.12 85 VAL A CA 1
ATOM 699 C C . VAL A 1 85 ? -15.813 5.970 6.647 1.00 97.12 85 VAL A C 1
ATOM 701 O O . VAL A 1 85 ? -15.558 5.671 7.812 1.00 97.12 85 VAL A O 1
ATOM 704 N N . LYS A 1 86 ? -16.713 5.272 5.937 1.00 96.25 86 LYS A N 1
ATOM 705 C CA . LYS A 1 86 ? -17.436 4.122 6.512 1.00 96.25 86 LYS A CA 1
ATOM 706 C C . LYS A 1 86 ? -16.484 2.967 6.815 1.00 96.25 86 LYS A C 1
ATOM 708 O O . LYS A 1 86 ? -16.582 2.373 7.886 1.00 96.25 86 LYS A O 1
ATOM 713 N N . ASP A 1 87 ? -15.544 2.702 5.914 1.00 96.38 87 ASP A N 1
ATOM 714 C CA . ASP A 1 87 ? -14.512 1.678 6.098 1.00 96.38 87 ASP A CA 1
ATOM 715 C C . ASP A 1 87 ? -13.562 2.050 7.245 1.00 96.38 87 ASP A C 1
ATOM 717 O O . ASP A 1 87 ? -13.247 1.210 8.088 1.00 96.38 87 ASP A O 1
ATOM 721 N N . GLN A 1 88 ? -13.172 3.326 7.342 1.00 97.31 88 GLN A N 1
ATOM 722 C CA . GLN A 1 88 ? -12.355 3.835 8.448 1.00 97.31 88 GLN A CA 1
ATOM 723 C C . GLN A 1 88 ? -13.049 3.675 9.807 1.00 97.31 88 GLN A C 1
ATOM 725 O O . GLN A 1 88 ? -12.426 3.221 10.766 1.00 97.31 88 GLN A O 1
ATOM 730 N N . LEU A 1 89 ? -14.338 4.016 9.904 1.00 97.06 89 LEU A N 1
ATOM 731 C CA . LEU A 1 89 ? -15.115 3.855 11.137 1.00 97.06 89 LEU A CA 1
ATOM 732 C C . LEU A 1 89 ? -15.285 2.378 11.509 1.00 97.06 89 LEU A C 1
ATOM 734 O O . LEU A 1 89 ? -15.103 2.023 12.673 1.00 97.06 89 LEU A O 1
ATOM 738 N N . LEU A 1 90 ? -15.567 1.511 10.533 1.00 94.69 90 LEU A N 1
ATOM 739 C CA . LEU A 1 90 ? -15.636 0.066 10.750 1.00 94.69 90 LEU A CA 1
ATOM 740 C C . LEU A 1 90 ? -14.313 -0.472 11.310 1.00 94.69 90 LEU A C 1
ATOM 742 O O . LEU A 1 90 ? -14.305 -1.187 12.314 1.00 94.69 90 LEU A O 1
ATOM 746 N N . PHE A 1 91 ? -13.194 -0.110 10.683 1.00 95.00 91 PHE A N 1
ATOM 747 C CA . PHE A 1 91 ? -11.879 -0.584 11.093 1.00 95.00 91 PHE A CA 1
ATOM 748 C C . PHE A 1 91 ? -11.459 -0.017 12.453 1.00 95.00 91 PHE A C 1
ATOM 750 O O . PHE A 1 91 ? -10.919 -0.747 13.282 1.00 95.00 91 PHE A O 1
ATOM 757 N N . LYS A 1 92 ? -11.788 1.248 12.745 1.00 95.19 92 LYS A N 1
ATOM 758 C CA . LYS A 1 92 ? -11.589 1.859 14.067 1.00 95.19 92 LYS A CA 1
ATOM 759 C C . LYS A 1 92 ? -12.278 1.054 15.169 1.00 95.19 92 LYS A C 1
ATOM 761 O O . LYS A 1 92 ? -11.659 0.789 16.199 1.00 95.19 92 LYS A O 1
ATOM 766 N N . GLU A 1 93 ? -13.523 0.632 14.957 1.00 94.00 93 GLU A N 1
ATOM 767 C CA . GLU A 1 93 ? -14.244 -0.197 15.930 1.00 94.00 93 GLU A CA 1
ATOM 768 C C . GLU A 1 93 ? -13.622 -1.594 16.079 1.00 94.00 93 GLU A C 1
ATOM 770 O O . GLU A 1 93 ? -13.557 -2.123 17.189 1.00 94.00 93 GLU A O 1
ATOM 775 N N . GLN A 1 94 ? -13.109 -2.189 14.996 1.00 91.44 94 GLN A N 1
ATOM 776 C CA . GLN A 1 94 ? -12.376 -3.460 15.064 1.00 91.44 94 GLN A CA 1
ATOM 777 C C . GLN A 1 94 ? -11.073 -3.333 15.867 1.00 91.44 94 GLN A C 1
ATOM 779 O O . GLN A 1 94 ? -10.806 -4.176 16.724 1.00 91.44 94 GLN A O 1
ATOM 784 N N . ILE A 1 95 ? -10.298 -2.263 15.648 1.00 92.38 95 ILE A N 1
ATOM 785 C CA . ILE A 1 95 ? -9.086 -1.965 16.425 1.00 92.38 95 ILE A CA 1
ATOM 786 C C . ILE A 1 95 ? -9.443 -1.765 17.896 1.00 92.38 95 ILE A C 1
ATOM 788 O O . ILE A 1 95 ? -8.798 -2.346 18.762 1.00 92.38 95 ILE A O 1
ATOM 792 N N . LYS A 1 96 ? -10.478 -0.973 18.194 1.00 91.50 96 LYS A N 1
ATOM 793 C CA . LYS A 1 96 ? -10.910 -0.709 19.571 1.00 91.50 96 LYS A CA 1
ATOM 794 C C . LYS A 1 96 ? -11.229 -2.008 20.315 1.00 91.50 96 LYS A C 1
ATOM 796 O O . LYS A 1 96 ? -10.656 -2.239 21.374 1.00 91.50 96 LYS A O 1
ATOM 801 N N . LYS A 1 97 ? -12.054 -2.880 19.725 1.00 89.69 97 LYS A N 1
ATOM 802 C CA . LYS A 1 97 ? -12.400 -4.191 20.306 1.00 89.69 97 LYS A CA 1
ATOM 803 C C . LYS A 1 97 ? -11.174 -5.075 20.522 1.00 89.69 97 LYS A C 1
ATOM 805 O O . LYS A 1 97 ? -11.070 -5.750 21.541 1.00 89.69 97 LYS A O 1
ATOM 810 N N . TYR A 1 98 ? -10.244 -5.071 19.566 1.00 90.12 98 TYR A N 1
ATOM 811 C CA . TYR A 1 98 ? -8.986 -5.799 19.699 1.00 90.12 98 TYR A CA 1
ATOM 812 C C . TYR A 1 98 ? -8.154 -5.269 20.876 1.00 90.12 98 TYR A C 1
ATOM 814 O O . TYR A 1 98 ? -7.711 -6.052 21.709 1.00 90.12 98 TYR A O 1
ATOM 822 N N . LEU A 1 99 ? -7.981 -3.949 20.983 1.00 89.31 99 LEU A N 1
ATOM 823 C CA . LEU A 1 99 ? -7.193 -3.321 22.045 1.00 89.31 99 LEU A CA 1
ATOM 824 C C . LEU A 1 99 ? -7.824 -3.462 23.433 1.00 89.31 99 LEU A C 1
ATOM 826 O O . LEU A 1 99 ? -7.087 -3.595 24.402 1.00 89.31 99 LEU A O 1
ATOM 830 N N . GLU A 1 100 ? -9.153 -3.431 23.542 1.00 88.69 100 GLU A N 1
ATOM 831 C CA . GLU A 1 100 ? -9.862 -3.682 24.803 1.00 88.69 100 GLU A CA 1
ATOM 832 C C . GLU A 1 100 ? -9.563 -5.092 25.309 1.00 88.69 100 GLU A C 1
ATOM 834 O O . GLU A 1 100 ? -9.098 -5.240 26.435 1.00 88.69 100 GLU A O 1
ATOM 839 N N . ARG A 1 101 ? -9.694 -6.100 24.439 1.00 87.56 101 ARG A N 1
ATOM 840 C CA . ARG A 1 101 ? -9.347 -7.487 24.764 1.00 87.56 101 ARG A CA 1
ATOM 841 C C . ARG A 1 101 ? -7.868 -7.645 25.121 1.00 87.56 101 ARG A C 1
ATOM 843 O O . ARG A 1 101 ? -7.533 -8.230 26.143 1.00 87.56 101 ARG A O 1
ATOM 850 N N . MET A 1 102 ? -6.968 -7.105 24.299 1.00 88.25 102 MET A N 1
ATOM 851 C CA . MET A 1 102 ? -5.532 -7.195 24.572 1.00 88.25 102 MET A CA 1
ATOM 852 C C . MET A 1 102 ? -5.132 -6.417 25.827 1.00 88.25 102 MET A C 1
ATOM 854 O O . MET A 1 102 ? -4.133 -6.760 26.434 1.00 88.25 102 MET A O 1
ATOM 858 N N . GLY A 1 103 ? -5.878 -5.384 26.223 1.00 84.00 103 GLY A N 1
ATOM 859 C CA . GLY A 1 103 ? -5.641 -4.606 27.441 1.00 84.00 103 GLY A CA 1
ATOM 860 C C . GLY A 1 103 ? -6.088 -5.294 28.735 1.00 84.00 103 GLY A C 1
ATOM 861 O O . GLY A 1 103 ? -5.811 -4.775 29.815 1.00 84.00 103 GLY A O 1
ATOM 862 N N . GLU A 1 104 ? -6.797 -6.421 28.642 1.00 85.81 104 GLU A N 1
ATOM 863 C CA . GLU A 1 104 ? -7.056 -7.319 29.775 1.00 85.81 104 GLU A CA 1
ATOM 864 C C . GLU A 1 104 ? -5.874 -8.278 29.989 1.00 85.81 104 GLU A C 1
ATOM 866 O O . GLU A 1 104 ? -5.527 -8.594 31.124 1.00 85.81 104 GLU A O 1
ATOM 871 N N . GLU A 1 105 ? -5.230 -8.704 28.897 1.00 86.69 105 GLU A N 1
ATOM 872 C CA . GLU A 1 105 ? -4.073 -9.613 28.908 1.00 86.69 105 GLU A CA 1
ATOM 873 C C . GLU A 1 105 ? -2.729 -8.870 29.060 1.00 86.69 105 GLU A C 1
ATOM 875 O O . GLU A 1 105 ? -1.765 -9.395 29.617 1.00 86.69 105 GLU A O 1
ATOM 880 N N . LEU A 1 106 ? -2.656 -7.634 28.566 1.00 84.69 106 LEU A N 1
ATOM 881 C CA . LEU A 1 106 ? -1.499 -6.740 28.572 1.00 84.69 106 LEU A CA 1
ATOM 882 C C . LEU A 1 106 ? -1.866 -5.426 29.267 1.00 84.69 106 LEU A C 1
ATOM 884 O O . LEU A 1 106 ? -3.031 -5.057 29.358 1.00 84.69 106 LEU A O 1
ATOM 888 N N . SER A 1 107 ? -0.876 -4.630 29.678 1.00 88.62 107 SER A N 1
ATOM 889 C CA . SER A 1 107 ? -1.161 -3.236 30.040 1.00 88.62 107 SER A CA 1
ATOM 890 C C . SER A 1 107 ? -1.737 -2.471 28.835 1.00 88.62 107 SER A C 1
ATOM 892 O O . SER A 1 107 ? -1.400 -2.746 27.679 1.00 88.62 107 SER A O 1
ATOM 894 N N . ARG A 1 108 ? -2.575 -1.453 29.085 1.00 84.75 108 ARG A N 1
ATOM 895 C CA . ARG A 1 108 ? -3.141 -0.598 28.018 1.00 84.75 108 ARG A CA 1
ATOM 896 C C . ARG A 1 108 ? -2.071 0.050 27.135 1.00 84.75 108 ARG A C 1
ATOM 898 O O . ARG A 1 108 ? -2.308 0.270 25.950 1.00 84.75 108 ARG A O 1
ATOM 905 N N . GLU A 1 109 ? -0.922 0.380 27.716 1.00 88.62 109 GLU A N 1
ATOM 906 C CA . GLU A 1 109 ? 0.225 0.935 26.996 1.00 88.62 109 GLU A CA 1
ATOM 907 C C . GLU A 1 109 ? 0.811 -0.088 26.018 1.00 88.62 109 GLU A C 1
ATOM 909 O O . GLU A 1 109 ? 0.925 0.196 24.826 1.00 88.62 109 GLU A O 1
ATOM 914 N N . ASN A 1 110 ? 1.061 -1.312 26.488 1.00 89.31 110 ASN A N 1
ATOM 915 C CA . ASN A 1 110 ? 1.590 -2.390 25.656 1.00 89.31 110 ASN A CA 1
ATOM 916 C C . ASN A 1 110 ? 0.613 -2.790 24.545 1.00 89.31 110 ASN A C 1
ATOM 918 O O . ASN A 1 110 ? 1.036 -3.021 23.415 1.00 89.31 110 ASN A O 1
ATOM 922 N N . ALA A 1 111 ? -0.694 -2.807 24.825 1.00 88.75 111 ALA A N 1
ATOM 923 C CA . ALA A 1 111 ? -1.709 -3.072 23.809 1.00 88.75 111 ALA A CA 1
ATOM 924 C C . ALA A 1 111 ? -1.667 -2.029 22.674 1.00 88.75 111 ALA A C 1
ATOM 926 O O . ALA A 1 111 ? -1.730 -2.386 21.500 1.00 88.75 111 ALA A O 1
ATOM 927 N N . ARG A 1 112 ? -1.501 -0.739 22.999 1.00 88.75 112 ARG A N 1
ATOM 928 C CA . ARG A 1 112 ? -1.410 0.346 22.002 1.00 88.75 112 ARG A CA 1
ATOM 929 C C . ARG A 1 112 ? -0.129 0.314 21.167 1.00 88.75 112 ARG A C 1
ATOM 931 O O . ARG A 1 112 ? -0.122 0.882 20.080 1.00 88.75 112 ARG A O 1
ATOM 938 N N . ALA A 1 113 ? 0.926 -0.338 21.650 1.00 90.81 113 ALA A N 1
ATOM 939 C CA . ALA A 1 113 ? 2.174 -0.513 20.911 1.00 90.81 113 ALA A CA 1
ATOM 940 C C . ALA A 1 113 ? 2.104 -1.631 19.851 1.00 90.81 113 ALA A C 1
ATOM 942 O O . ALA A 1 113 ? 3.039 -1.787 19.063 1.00 90.81 113 ALA A O 1
ATOM 943 N N . ILE A 1 114 ? 1.016 -2.412 19.806 1.00 91.31 114 ILE A N 1
ATOM 944 C CA . ILE A 1 114 ? 0.850 -3.499 18.837 1.00 91.31 114 ILE A CA 1
ATOM 945 C C . ILE A 1 114 ? 0.742 -2.921 17.412 1.00 91.31 114 ILE A C 1
ATOM 947 O O . ILE A 1 114 ? -0.152 -2.114 17.141 1.00 91.31 114 ILE A O 1
ATOM 951 N N . PRO A 1 115 ? 1.599 -3.349 16.463 1.00 92.00 115 PRO A N 1
ATOM 952 C CA . PRO A 1 115 ? 1.533 -2.885 15.081 1.00 92.00 115 PRO A CA 1
ATOM 953 C C . PRO A 1 115 ? 0.226 -3.271 14.389 1.00 92.00 115 PRO A C 1
ATOM 955 O O . PRO A 1 115 ? -0.304 -4.366 14.594 1.00 92.00 115 PRO A O 1
ATOM 958 N N . ILE A 1 116 ? -0.243 -2.421 13.471 1.00 92.56 116 ILE A N 1
ATOM 959 C CA . ILE A 1 116 ? -1.493 -2.667 12.740 1.00 92.56 116 ILE A CA 1
ATOM 960 C C . ILE A 1 116 ? -1.465 -3.967 11.923 1.00 92.56 116 ILE A C 1
ATOM 962 O O . ILE A 1 116 ? -2.490 -4.633 11.799 1.00 92.56 116 ILE A O 1
ATOM 966 N N . SER A 1 117 ? -0.293 -4.389 11.437 1.00 92.44 117 SER A N 1
ATOM 967 C CA . SER A 1 117 ? -0.122 -5.683 10.770 1.00 92.44 117 SER A CA 1
ATOM 968 C C . SER A 1 117 ? -0.498 -6.858 11.670 1.00 92.44 117 SER A C 1
ATOM 970 O O . SER A 1 117 ? -1.165 -7.776 11.208 1.00 92.44 117 SER A O 1
ATOM 972 N N . LYS A 1 118 ? -0.180 -6.804 12.969 1.00 90.94 118 LYS A N 1
ATOM 973 C CA . LYS A 1 118 ? -0.553 -7.850 13.934 1.00 90.94 118 LYS A CA 1
ATOM 974 C C . LYS A 1 118 ? -2.039 -7.845 14.263 1.00 90.94 118 LYS A C 1
ATOM 976 O O . LYS A 1 118 ? -2.629 -8.915 14.399 1.00 90.94 118 LYS A O 1
ATOM 981 N N . VAL A 1 119 ? -2.655 -6.664 14.316 1.00 92.69 119 VAL A N 1
ATOM 982 C CA . VAL A 1 119 ? -4.117 -6.547 14.422 1.00 92.69 119 VAL A CA 1
ATOM 983 C C . VAL A 1 119 ? -4.777 -7.204 13.208 1.00 92.69 119 VAL A C 1
ATOM 985 O O . VAL A 1 119 ? -5.659 -8.042 13.364 1.00 92.69 119 VAL A O 1
ATOM 988 N N . LEU A 1 120 ? -4.315 -6.886 11.996 1.00 92.94 120 LEU A N 1
ATOM 989 C CA . LEU A 1 120 ? -4.835 -7.457 10.751 1.00 92.94 120 LEU A CA 1
ATOM 990 C C . LEU A 1 120 ? -4.629 -8.973 10.671 1.00 92.94 120 LEU A C 1
ATOM 992 O O . LEU A 1 120 ? -5.551 -9.686 10.283 1.00 92.94 12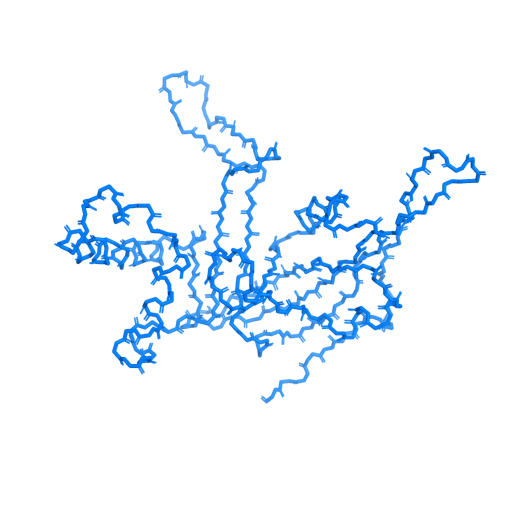0 LEU A O 1
ATOM 996 N N . ASP A 1 121 ? -3.461 -9.479 11.066 1.00 89.81 121 ASP A N 1
ATOM 997 C CA . ASP A 1 121 ? -3.189 -10.918 11.122 1.00 89.81 121 ASP A CA 1
ATOM 998 C C . ASP A 1 121 ? -4.148 -11.623 12.089 1.00 89.81 121 ASP A C 1
ATOM 1000 O O . ASP A 1 121 ? -4.739 -12.643 11.735 1.00 89.81 121 ASP A O 1
ATOM 1004 N N . HIS A 1 122 ? -4.395 -11.043 13.270 1.00 89.56 122 HIS A N 1
ATOM 1005 C CA . HIS A 1 122 ? -5.400 -11.564 14.195 1.00 89.56 122 HIS A CA 1
ATOM 1006 C C . HIS A 1 122 ? -6.795 -11.555 13.566 1.00 89.56 122 HIS A C 1
ATOM 1008 O O . HIS A 1 122 ? -7.488 -12.567 13.620 1.00 89.56 122 HIS A O 1
ATOM 1014 N N . LEU A 1 123 ? -7.225 -10.443 12.962 1.00 90.06 123 LEU A N 1
ATOM 1015 C CA . LEU A 1 123 ? -8.553 -10.340 12.348 1.00 90.06 123 LEU A CA 1
ATOM 1016 C C . LEU A 1 123 ? -8.744 -11.372 11.227 1.00 90.06 123 LEU A C 1
ATOM 1018 O O . LEU A 1 123 ? -9.819 -11.954 11.118 1.00 90.06 123 LEU A O 1
ATOM 1022 N N . ARG A 1 124 ? -7.698 -11.647 10.441 1.00 88.50 124 ARG A N 1
ATOM 1023 C CA . ARG A 1 124 ? -7.705 -12.667 9.381 1.00 88.50 124 ARG A CA 1
ATOM 1024 C C . ARG A 1 124 ? -7.773 -14.097 9.909 1.00 88.50 124 ARG A C 1
ATOM 1026 O O . ARG A 1 124 ? -8.268 -14.956 9.192 1.00 88.50 124 ARG A O 1
ATOM 1033 N N . LEU A 1 125 ? -7.245 -14.365 11.104 1.00 86.12 125 LEU A N 1
ATOM 1034 C CA . LEU A 1 125 ? -7.231 -15.697 11.725 1.00 86.12 125 LEU A CA 1
ATOM 1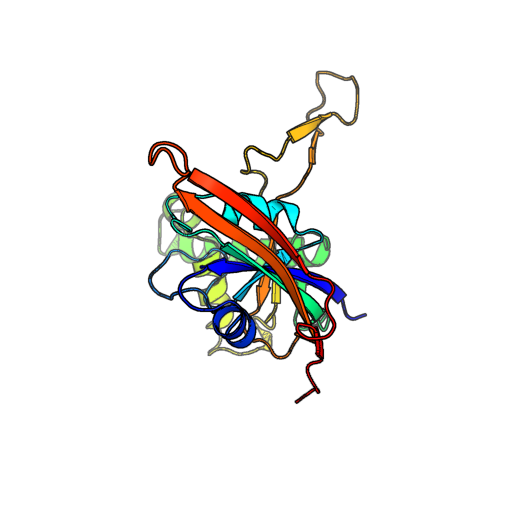035 C C . LEU A 1 125 ? -8.421 -15.932 12.665 1.00 86.12 125 LEU A C 1
ATOM 1037 O O . LEU A 1 125 ? -8.800 -17.078 12.921 1.00 86.12 125 LEU A O 1
ATOM 1041 N N . ALA A 1 126 ? -9.021 -14.862 13.183 1.00 80.62 126 ALA A N 1
ATOM 1042 C CA . ALA A 1 126 ? -10.150 -14.922 14.096 1.00 80.62 126 ALA A CA 1
ATOM 1043 C C . ALA A 1 126 ? -11.315 -15.729 13.498 1.00 80.62 126 ALA A C 1
ATOM 1045 O O . ALA A 1 126 ? -11.560 -15.723 12.292 1.00 80.62 126 ALA A O 1
ATOM 1046 N N . LYS A 1 127 ? -12.018 -16.470 14.367 1.00 73.44 127 LYS A N 1
ATOM 1047 C CA . LYS A 1 127 ? -13.049 -17.451 13.978 1.00 73.44 127 LYS A CA 1
ATOM 1048 C C . LYS A 1 127 ? -12.559 -18.485 12.945 1.00 73.44 127 LYS A C 1
ATOM 1050 O O . LYS A 1 127 ? -13.302 -18.856 12.043 1.00 73.44 127 LYS A O 1
ATOM 1055 N N . GLY A 1 128 ? -11.307 -18.935 13.060 1.00 68.62 128 GLY A N 1
ATOM 1056 C CA . GLY A 1 128 ? -10.738 -19.975 12.193 1.00 68.62 128 GLY A CA 1
ATOM 1057 C C . GLY A 1 128 ? -10.523 -19.530 10.744 1.00 68.62 128 GLY A C 1
ATOM 1058 O O . GLY A 1 128 ? -10.570 -20.357 9.839 1.00 68.62 128 GLY A O 1
ATOM 1059 N N . GLY A 1 129 ? -10.340 -18.229 10.504 1.00 64.50 129 GLY A N 1
ATOM 1060 C CA . GLY A 1 129 ? -10.218 -17.679 9.153 1.00 64.50 129 GLY A CA 1
ATOM 1061 C C . GLY A 1 129 ? -11.544 -17.520 8.411 1.00 64.50 129 GLY A C 1
ATOM 1062 O O . GLY A 1 129 ? -11.555 -17.414 7.183 1.00 64.50 129 GLY A O 1
ATOM 1063 N N . CYS A 1 130 ? -12.666 -17.503 9.139 1.00 67.50 130 CYS A N 1
ATOM 1064 C CA . CYS A 1 130 ? -13.984 -17.246 8.571 1.00 67.50 130 CYS A CA 1
ATOM 1065 C C . CYS A 1 130 ? -13.997 -15.889 7.844 1.00 67.50 130 CYS A C 1
ATOM 1067 O O . CYS A 1 130 ? -13.871 -14.832 8.470 1.00 67.50 130 CYS A O 1
ATOM 1069 N N . ARG A 1 131 ? -14.178 -15.918 6.514 1.00 68.75 131 ARG A N 1
ATOM 1070 C CA . ARG A 1 131 ? -14.202 -14.708 5.672 1.00 68.75 131 ARG A CA 1
ATOM 1071 C C . ARG A 1 131 ? -15.280 -13.717 6.099 1.00 68.75 131 ARG A C 1
ATOM 1073 O O . ARG A 1 131 ? -15.065 -12.522 5.956 1.00 68.75 131 ARG A O 1
ATOM 1080 N N . ASP A 1 132 ? -16.376 -14.177 6.694 1.00 71.44 132 ASP A N 1
ATOM 1081 C CA . ASP A 1 132 ? -17.446 -13.294 7.172 1.00 71.44 132 ASP A CA 1
ATOM 1082 C C . ASP A 1 132 ? -16.994 -12.376 8.319 1.00 71.44 132 ASP A C 1
ATOM 1084 O O . ASP A 1 132 ? -17.624 -11.350 8.575 1.00 71.44 132 ASP A O 1
ATOM 1088 N N . TYR A 1 133 ? -15.892 -12.710 9.001 1.00 76.75 133 TYR A N 1
ATOM 1089 C CA . TYR A 1 133 ? -15.321 -11.884 10.064 1.00 76.75 133 TYR A CA 1
ATOM 1090 C C . TYR A 1 133 ? -14.340 -10.826 9.536 1.00 76.75 133 TYR A C 1
ATOM 1092 O O . TYR A 1 133 ? -14.415 -9.660 9.928 1.00 76.75 133 TYR A O 1
ATOM 1100 N N . PHE A 1 134 ? -13.444 -11.208 8.621 1.00 87.94 134 PHE A N 1
ATOM 1101 C CA . PHE A 1 134 ? -12.537 -10.290 7.930 1.00 87.94 134 PHE A CA 1
ATOM 1102 C C . PHE A 1 134 ? -12.377 -10.705 6.461 1.00 87.94 134 PHE A C 1
ATOM 1104 O O . PHE A 1 134 ? -11.582 -11.580 6.120 1.00 87.94 134 PHE A O 1
ATOM 1111 N N . LYS A 1 135 ? -13.153 -10.058 5.586 1.00 90.50 135 LYS A N 1
ATOM 1112 C CA . LYS A 1 135 ? -13.306 -10.419 4.163 1.00 90.50 135 LYS A CA 1
ATOM 1113 C C . LYS A 1 135 ? -12.344 -9.718 3.200 1.00 90.50 135 LYS A C 1
ATOM 1115 O O . LYS A 1 135 ? -12.425 -9.929 1.992 1.00 90.50 135 LYS A O 1
ATOM 1120 N N . TYR A 1 136 ? -11.491 -8.834 3.707 1.00 94.31 136 TYR A N 1
ATOM 1121 C CA . TYR A 1 136 ? -10.723 -7.916 2.873 1.00 94.31 136 TYR A CA 1
ATOM 1122 C C . TYR A 1 136 ? -9.411 -8.543 2.393 1.00 94.31 136 TYR A C 1
ATOM 1124 O O . TYR A 1 136 ? -8.521 -8.849 3.190 1.00 94.31 136 TYR A O 1
ATOM 1132 N N . ASP A 1 137 ? -9.286 -8.690 1.075 1.00 94.12 137 ASP A N 1
ATOM 1133 C CA . ASP A 1 137 ? -8.074 -9.160 0.394 1.00 94.12 137 ASP A CA 1
ATOM 1134 C C . ASP A 1 137 ? -7.231 -8.000 -0.159 1.00 94.12 137 ASP A C 1
ATOM 1136 O O . ASP A 1 137 ? -6.057 -8.191 -0.485 1.00 94.12 137 ASP A O 1
ATOM 1140 N N . ALA A 1 138 ? -7.811 -6.799 -0.224 1.00 96.88 138 ALA A N 1
ATOM 1141 C CA . ALA A 1 138 ? -7.132 -5.564 -0.573 1.00 96.88 138 ALA A CA 1
ATOM 1142 C C . ALA A 1 138 ? -7.358 -4.496 0.503 1.00 96.88 138 ALA A C 1
ATOM 1144 O O . ALA A 1 138 ? -8.470 -4.342 1.013 1.00 96.88 138 ALA A O 1
ATOM 1145 N N . ILE A 1 139 ? -6.308 -3.748 0.844 1.00 97.62 139 ILE A N 1
ATOM 1146 C CA . ILE A 1 139 ? -6.369 -2.662 1.831 1.00 97.62 139 ILE A CA 1
ATOM 1147 C C . ILE A 1 139 ? -5.604 -1.465 1.277 1.00 97.62 139 ILE A C 1
ATOM 1149 O O . ILE A 1 139 ? -4.416 -1.587 0.978 1.00 97.62 139 ILE A O 1
ATOM 1153 N N . LYS A 1 140 ? -6.261 -0.309 1.157 1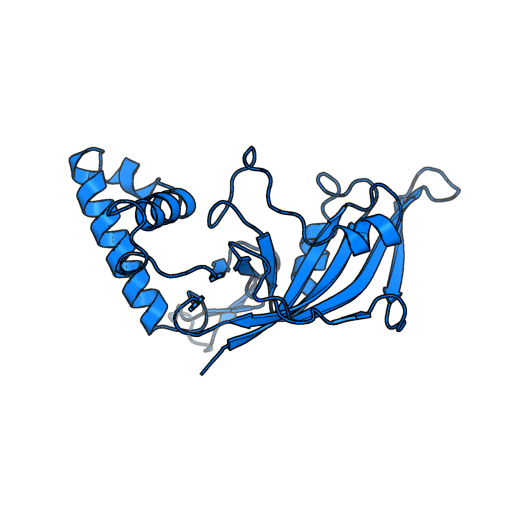.00 97.44 140 LYS A N 1
ATOM 1154 C CA . LYS A 1 140 ? -5.587 0.960 0.856 1.00 97.44 140 LYS A CA 1
ATOM 1155 C C . LYS A 1 140 ? -5.376 1.704 2.166 1.00 97.44 140 LYS A C 1
ATOM 1157 O O . LYS A 1 140 ? -6.320 1.872 2.932 1.00 97.44 140 LYS A O 1
ATOM 1162 N N . ALA A 1 141 ? -4.145 2.121 2.430 1.00 96.88 141 ALA A N 1
ATOM 1163 C CA . ALA A 1 141 ? -3.783 2.867 3.628 1.00 96.88 141 ALA A CA 1
ATOM 1164 C C . ALA A 1 141 ? -2.854 4.029 3.279 1.00 96.88 141 ALA A C 1
ATOM 1166 O O . ALA A 1 141 ? -2.206 4.032 2.230 1.00 96.88 141 ALA A O 1
ATOM 1167 N N . MET A 1 142 ? -2.781 5.008 4.177 1.00 95.00 142 MET A N 1
ATOM 1168 C CA . MET A 1 142 ? -1.887 6.149 4.041 1.00 95.00 142 MET A CA 1
ATOM 1169 C C . MET A 1 142 ? -1.167 6.465 5.345 1.00 95.00 142 MET A C 1
ATOM 1171 O O . MET A 1 142 ? -1.646 6.137 6.431 1.00 95.00 142 MET A O 1
ATOM 1175 N N . ASP A 1 143 ? -0.055 7.176 5.217 1.00 91.19 143 ASP A N 1
ATOM 1176 C CA . ASP A 1 143 ? 0.585 7.901 6.304 1.00 91.19 143 ASP A CA 1
ATOM 1177 C C . ASP A 1 143 ? 0.937 9.330 5.871 1.00 91.19 143 ASP A C 1
ATOM 1179 O O . ASP A 1 143 ? 0.966 9.667 4.683 1.00 91.19 143 ASP A O 1
ATOM 1183 N N . CYS A 1 144 ? 1.227 10.167 6.862 1.00 87.69 144 CYS A N 1
ATOM 1184 C CA . CYS A 1 144 ? 1.719 11.531 6.689 1.00 87.69 144 CYS A CA 1
ATOM 1185 C C . CYS A 1 144 ? 3.169 11.695 7.177 1.00 87.69 144 CYS A C 1
ATOM 1187 O O . CYS A 1 144 ? 3.604 12.807 7.451 1.00 87.69 144 CYS A O 1
ATOM 1189 N N . SER A 1 145 ? 3.930 10.600 7.304 1.00 85.06 145 SER A N 1
ATOM 1190 C CA . SER A 1 145 ? 5.289 10.626 7.860 1.00 85.06 145 SER A CA 1
ATOM 1191 C C . SER A 1 145 ? 6.371 10.851 6.801 1.00 85.06 145 SER A C 1
ATOM 1193 O O . SER A 1 145 ? 7.561 10.763 7.106 1.00 85.06 145 SER A O 1
ATOM 1195 N N . SER A 1 146 ? 5.993 11.040 5.536 1.00 86.06 146 SER A N 1
ATOM 1196 C CA . SER A 1 146 ? 6.958 11.316 4.478 1.00 86.06 146 SER A CA 1
ATOM 1197 C C . SER A 1 146 ? 7.495 12.736 4.608 1.00 86.06 146 SER A C 1
ATOM 1199 O O . SER A 1 146 ? 6.721 13.673 4.748 1.00 86.06 146 SER A O 1
ATOM 1201 N N . ILE A 1 147 ? 8.810 12.910 4.442 1.00 88.00 147 ILE A N 1
ATOM 1202 C CA . ILE A 1 147 ? 9.431 14.242 4.316 1.00 88.00 147 ILE A CA 1
ATOM 1203 C C . ILE A 1 147 ? 8.920 15.028 3.100 1.00 88.00 147 ILE A C 1
ATOM 1205 O O . ILE A 1 147 ? 9.148 16.225 2.994 1.00 88.00 147 ILE A O 1
ATOM 1209 N N . GLU A 1 148 ? 8.275 14.338 2.159 1.00 91.44 148 GLU A N 1
ATOM 1210 C CA . GLU A 1 148 ? 7.670 14.935 0.973 1.00 91.44 148 GLU A CA 1
ATOM 1211 C C . GLU A 1 148 ? 6.234 15.398 1.231 1.00 91.44 148 GLU A C 1
ATOM 1213 O O . GLU A 1 148 ? 5.665 16.060 0.374 1.00 91.44 148 GLU A O 1
ATOM 1218 N N . THR A 1 149 ? 5.627 15.017 2.360 1.00 93.00 149 THR A N 1
ATOM 1219 C CA . THR A 1 149 ? 4.269 15.423 2.721 1.00 93.00 149 THR A CA 1
ATOM 1220 C C . THR A 1 149 ? 4.334 16.742 3.476 1.00 93.00 149 THR A C 1
ATOM 1222 O O . THR A 1 149 ? 4.867 16.818 4.581 1.00 93.00 149 THR A O 1
ATOM 1225 N N . PHE A 1 150 ? 3.751 17.777 2.885 1.00 92.62 150 PHE A N 1
ATOM 1226 C CA . PHE A 1 150 ? 3.609 19.092 3.492 1.00 92.62 150 PHE A CA 1
ATOM 1227 C C . PHE A 1 150 ? 2.202 19.254 4.053 1.00 92.62 150 PHE A C 1
ATOM 1229 O O . PHE A 1 150 ? 1.240 18.729 3.496 1.00 92.62 150 PHE A O 1
ATOM 1236 N N . SER A 1 151 ? 2.083 20.017 5.133 1.00 92.25 151 SER A N 1
ATOM 1237 C CA . SER A 1 151 ? 0.796 20.398 5.708 1.00 92.25 151 SER A CA 1
ATOM 1238 C C . SER A 1 151 ? 0.508 21.853 5.362 1.00 92.25 151 SER A C 1
ATOM 1240 O O . SER A 1 151 ? 1.253 22.738 5.781 1.00 92.25 151 SER A O 1
ATOM 1242 N N . TYR A 1 152 ? -0.563 22.106 4.614 1.00 92.19 152 TYR A N 1
ATOM 1243 C CA . TYR A 1 152 ? -0.992 23.460 4.256 1.00 92.19 152 TYR A CA 1
ATOM 1244 C C . TYR A 1 152 ? -2.263 23.843 5.003 1.00 92.19 152 TYR A C 1
ATOM 1246 O O . TYR A 1 152 ? -3.145 23.010 5.192 1.00 92.19 152 TYR A O 1
ATOM 1254 N N . LYS A 1 153 ? -2.360 25.105 5.428 1.00 93.88 153 LYS A N 1
ATOM 1255 C CA . LYS A 1 153 ? -3.569 25.623 6.074 1.00 93.88 153 LYS A CA 1
ATOM 1256 C C . LYS A 1 153 ? -4.716 25.726 5.073 1.00 93.88 153 LYS A C 1
ATOM 1258 O O . LYS A 1 153 ? -4.495 26.051 3.908 1.00 93.88 153 LYS A O 1
ATOM 1263 N N . PHE A 1 154 ? -5.937 25.503 5.550 1.00 93.75 154 PHE A N 1
ATOM 1264 C CA . PHE A 1 154 ? -7.146 25.825 4.787 1.00 93.75 154 PHE A CA 1
ATOM 1265 C C . PHE A 1 154 ? -7.532 27.303 4.876 1.00 93.75 154 PHE A C 1
ATOM 1267 O O . PHE A 1 154 ? -8.199 27.815 3.981 1.00 93.75 154 PHE A O 1
ATOM 1274 N N . THR A 1 155 ? -7.131 27.979 5.951 1.00 92.44 155 THR A N 1
ATOM 1275 C CA . THR A 1 155 ? -7.491 29.368 6.237 1.00 92.44 155 THR A CA 1
ATOM 1276 C C . THR A 1 155 ? -6.275 30.145 6.741 1.00 92.44 155 THR A C 1
ATOM 1278 O O . THR A 1 155 ? -5.238 29.574 7.086 1.00 92.44 155 THR A O 1
ATOM 1281 N N . GLU A 1 156 ? -6.395 31.468 6.774 1.00 91.50 156 GLU A N 1
ATOM 1282 C CA . GLU A 1 156 ? -5.353 32.357 7.298 1.00 91.50 156 GLU A CA 1
ATOM 1283 C C . GLU A 1 156 ? -5.329 32.393 8.838 1.00 91.50 156 GLU A C 1
ATOM 1285 O O . GLU A 1 156 ? -4.321 32.782 9.425 1.00 91.50 156 GLU A O 1
ATOM 1290 N N . GLU A 1 157 ? -6.404 31.938 9.491 1.00 91.44 157 GLU A N 1
ATOM 1291 C CA . GLU A 1 157 ? -6.588 31.974 10.943 1.00 91.44 157 GLU A CA 1
ATOM 1292 C C . GLU A 1 157 ? -5.502 31.156 11.661 1.00 91.44 157 GLU A C 1
ATOM 1294 O O . GLU A 1 157 ? -5.362 29.947 11.470 1.00 91.44 157 GLU A O 1
ATOM 1299 N N . GLU A 1 158 ? -4.703 31.812 12.504 1.00 83.88 158 GLU A N 1
ATOM 1300 C CA . GLU A 1 158 ? -3.572 31.161 13.174 1.00 83.88 158 GLU A CA 1
ATOM 1301 C C . GLU A 1 158 ? -4.001 30.195 14.276 1.00 83.88 158 GLU A C 1
ATOM 1303 O O . GLU A 1 158 ? -3.283 29.234 14.560 1.00 83.88 158 GLU A O 1
ATOM 1308 N N . SER A 1 159 ? -5.171 30.419 14.877 1.00 87.81 159 SER A N 1
ATOM 1309 C CA . SER A 1 159 ? -5.714 29.529 15.904 1.00 87.81 159 SER A CA 1
ATOM 1310 C C . SER A 1 159 ? -6.261 28.211 15.338 1.00 87.81 159 SER A C 1
ATOM 1312 O O . SER A 1 159 ? -6.399 27.233 16.082 1.00 87.81 159 SER A O 1
ATOM 1314 N N . GLN A 1 160 ? -6.531 28.159 14.029 1.00 84.44 160 GLN A N 1
ATOM 1315 C CA . GLN A 1 160 ? -7.046 26.980 13.342 1.00 84.44 160 GLN A CA 1
ATOM 1316 C C . GLN A 1 160 ? -5.946 25.943 13.086 1.00 84.44 160 GLN A C 1
ATOM 1318 O O . GLN A 1 160 ? -4.813 26.254 12.715 1.00 84.44 160 GLN A O 1
ATOM 1323 N N . LYS A 1 161 ? -6.286 24.672 13.320 1.00 89.19 161 LYS A N 1
ATOM 1324 C CA . LYS A 1 161 ? -5.367 23.519 13.216 1.00 89.19 161 LYS A CA 1
ATOM 1325 C C . LYS A 1 161 ? -5.693 22.619 12.027 1.00 89.19 161 LYS A C 1
ATOM 1327 O O . LYS A 1 161 ? -5.070 21.572 11.853 1.00 89.19 161 LYS A O 1
ATOM 1332 N N . GLU A 1 162 ? -6.680 22.999 11.228 1.00 92.81 162 GLU A N 1
ATOM 1333 C CA . GLU A 1 162 ? -7.114 22.309 10.030 1.00 92.81 162 GLU A CA 1
ATOM 1334 C C . GLU A 1 162 ? -6.038 22.457 8.948 1.00 92.81 162 GLU A C 1
ATOM 1336 O O . GLU A 1 162 ? -5.856 23.521 8.350 1.00 92.81 162 GLU A O 1
ATOM 1341 N N . LEU A 1 163 ? -5.314 21.365 8.700 1.00 92.00 163 LEU A N 1
ATOM 1342 C CA . LEU A 1 163 ? -4.255 21.296 7.701 1.00 92.00 163 LEU A CA 1
ATOM 1343 C C . LEU A 1 163 ? -4.548 20.184 6.694 1.00 92.00 163 LEU A C 1
ATOM 1345 O O . LEU A 1 163 ? -4.953 19.084 7.078 1.00 92.00 163 LEU A O 1
ATOM 1349 N N . ILE A 1 164 ? -4.287 20.444 5.413 1.00 93.50 164 ILE A N 1
ATOM 1350 C CA . ILE A 1 164 ? -4.283 19.416 4.375 1.00 93.50 164 ILE A CA 1
ATOM 1351 C C . ILE A 1 164 ? -2.878 18.822 4.225 1.00 93.50 164 ILE A C 1
ATOM 1353 O O . ILE A 1 164 ? -1.940 19.561 3.917 1.00 93.50 164 ILE A O 1
ATOM 1357 N N . PRO A 1 165 ? -2.705 17.500 4.404 1.00 93.88 165 PRO A N 1
ATOM 1358 C CA . PRO A 1 165 ? -1.465 16.830 4.045 1.00 93.88 165 PRO A CA 1
ATOM 1359 C C . PRO A 1 165 ? -1.406 16.611 2.525 1.00 93.88 165 PRO A C 1
ATOM 1361 O O . PRO A 1 165 ? -2.300 15.987 1.949 1.00 93.88 165 PRO A O 1
ATOM 1364 N N . ILE A 1 166 ? -0.352 17.084 1.858 1.00 93.81 166 ILE A N 1
ATOM 1365 C CA . ILE A 1 166 ? -0.157 16.914 0.411 1.00 93.81 166 ILE A CA 1
ATOM 1366 C C . ILE A 1 166 ? 1.337 16.888 0.012 1.00 93.81 166 ILE A C 1
ATOM 1368 O O . ILE A 1 166 ? 2.114 17.709 0.497 1.00 93.81 166 ILE A O 1
ATOM 1372 N N . PRO A 1 167 ? 1.750 15.984 -0.902 1.00 94.50 167 PRO A N 1
ATOM 1373 C CA . PRO A 1 167 ? 1.057 14.754 -1.291 1.00 94.50 167 PRO A CA 1
ATOM 1374 C C . PRO A 1 167 ? 0.982 13.752 -0.129 1.00 94.50 167 PRO A C 1
ATOM 1376 O O . PRO A 1 167 ? 1.880 13.674 0.707 1.00 94.50 167 PRO A O 1
ATOM 1379 N N . THR A 1 168 ? -0.081 12.950 -0.088 1.00 94.19 168 THR A N 1
ATOM 1380 C CA . THR A 1 168 ? -0.236 11.859 0.887 1.00 94.19 168 THR A CA 1
ATOM 1381 C C . THR A 1 168 ? 0.478 10.610 0.399 1.00 94.19 168 THR A C 1
ATOM 1383 O O . THR A 1 168 ? 0.343 10.212 -0.759 1.00 94.19 168 THR A O 1
ATOM 1386 N N . ARG A 1 169 ? 1.238 9.962 1.284 1.00 94.25 169 ARG A N 1
ATOM 1387 C CA . ARG A 1 169 ? 1.914 8.712 0.953 1.00 94.25 169 ARG A CA 1
ATOM 1388 C C . ARG A 1 169 ? 0.934 7.560 1.129 1.00 94.25 169 ARG A C 1
ATOM 1390 O O . ARG A 1 169 ? 0.615 7.182 2.251 1.00 94.25 169 ARG A O 1
ATOM 1397 N N . GLN A 1 170 ? 0.449 7.030 0.013 1.00 95.94 170 GLN A N 1
ATOM 1398 C CA . GLN A 1 170 ? -0.584 5.997 -0.010 1.00 95.94 170 GLN A CA 1
ATOM 1399 C C . GLN A 1 170 ? -0.038 4.695 -0.592 1.00 95.94 170 GLN A C 1
ATOM 1401 O O . GLN A 1 170 ? 0.697 4.703 -1.584 1.00 95.94 170 GLN A O 1
ATOM 1406 N N . GLN A 1 171 ? -0.412 3.573 0.020 1.00 95.94 171 GLN A N 1
ATOM 1407 C CA . GLN A 1 171 ? -0.107 2.245 -0.490 1.00 95.94 171 GLN A CA 1
ATOM 1408 C C . GLN A 1 171 ? -1.360 1.381 -0.567 1.00 95.94 171 GLN A C 1
ATOM 1410 O O . GLN A 1 171 ? -2.215 1.406 0.320 1.00 95.94 171 GLN A O 1
ATOM 1415 N N . LEU A 1 172 ? -1.428 0.577 -1.624 1.00 97.62 172 LEU A N 1
ATOM 1416 C CA . LEU A 1 172 ? -2.370 -0.519 -1.762 1.00 97.62 172 LEU A CA 1
ATOM 1417 C C . LEU A 1 172 ? -1.655 -1.829 -1.432 1.00 97.62 172 LEU A C 1
ATOM 1419 O O . LEU A 1 172 ? -0.661 -2.188 -2.066 1.00 97.62 172 LEU A O 1
ATOM 1423 N N . PHE A 1 173 ? -2.183 -2.540 -0.447 1.00 97.25 173 PHE A N 1
ATOM 1424 C CA . PHE A 1 173 ? -1.838 -3.920 -0.148 1.00 97.25 173 PHE A CA 1
ATOM 1425 C C . PHE A 1 173 ? -2.788 -4.858 -0.888 1.00 97.25 173 PHE A C 1
ATOM 1427 O O . PHE A 1 173 ? -4.004 -4.679 -0.807 1.00 97.25 173 PHE A O 1
ATOM 1434 N N . LEU A 1 174 ? -2.239 -5.884 -1.538 1.00 96.69 174 LEU A N 1
ATOM 1435 C CA . LEU A 1 174 ? -2.984 -7.002 -2.111 1.00 96.69 174 LEU A CA 1
ATOM 1436 C C . LEU A 1 174 ? -2.491 -8.319 -1.512 1.00 96.69 174 LEU A C 1
ATOM 1438 O O . LEU A 1 174 ? -1.296 -8.615 -1.538 1.00 96.69 174 LEU A O 1
ATOM 1442 N N . ARG A 1 175 ? -3.415 -9.155 -1.037 1.00 93.19 175 ARG A N 1
ATOM 1443 C CA . ARG A 1 175 ? -3.091 -10.501 -0.547 1.00 93.19 175 ARG A CA 1
ATOM 1444 C C . ARG A 1 175 ? -2.720 -11.461 -1.679 1.00 93.19 175 ARG A C 1
ATOM 1446 O O . ARG A 1 175 ? -1.890 -12.345 -1.497 1.00 93.19 175 ARG A O 1
ATOM 1453 N N . ASN A 1 176 ? -3.352 -11.302 -2.839 1.00 90.62 176 ASN A N 1
ATOM 1454 C CA . ASN A 1 176 ? -3.105 -12.099 -4.035 1.00 90.62 176 ASN A CA 1
ATOM 1455 C C . ASN A 1 176 ? -3.247 -11.233 -5.299 1.00 90.62 176 ASN A C 1
ATOM 1457 O O . ASN A 1 176 ? -3.797 -10.135 -5.249 1.00 90.62 176 ASN A O 1
ATOM 1461 N N . LEU A 1 177 ? -2.749 -11.735 -6.429 1.00 94.75 177 LEU A N 1
ATOM 1462 C CA . LEU A 1 177 ? -2.631 -10.970 -7.674 1.00 94.75 177 LEU A CA 1
ATOM 1463 C C . LEU A 1 177 ? -3.829 -11.102 -8.627 1.00 94.75 177 LEU A C 1
ATOM 1465 O O . LEU A 1 177 ? -3.797 -10.515 -9.703 1.00 94.75 177 LEU A O 1
ATOM 1469 N N . SER A 1 178 ? -4.897 -11.819 -8.252 1.00 94.25 178 SER A N 1
ATOM 1470 C CA . SER A 1 178 ? -6.063 -12.036 -9.136 1.00 94.25 178 SER A CA 1
ATOM 1471 C C . SER A 1 178 ? -6.810 -10.749 -9.517 1.00 94.25 178 SER A C 1
ATOM 1473 O O . SER A 1 178 ? -7.557 -10.719 -10.494 1.00 94.25 178 SER A O 1
ATOM 1475 N N . PHE A 1 179 ? -6.587 -9.668 -8.767 1.00 94.38 179 PHE A N 1
ATOM 1476 C CA . PHE A 1 179 ? -7.176 -8.356 -9.024 1.00 94.38 179 PHE A CA 1
ATOM 1477 C C . PHE A 1 179 ? -6.489 -7.579 -10.156 1.00 94.38 179 PHE A C 1
ATOM 1479 O O . PHE A 1 179 ? -7.064 -6.614 -10.669 1.00 94.38 179 PHE A O 1
ATOM 1486 N N . LEU A 1 180 ? -5.261 -7.956 -10.527 1.00 96.00 180 LEU A N 1
ATOM 1487 C CA . LEU A 1 180 ? -4.496 -7.262 -11.561 1.00 96.00 180 LEU A CA 1
ATOM 1488 C C . LEU A 1 180 ? -5.105 -7.522 -12.944 1.00 96.00 180 LEU A C 1
ATOM 1490 O O . LEU A 1 180 ? -5.494 -8.644 -13.260 1.00 96.00 180 LEU A O 1
ATOM 1494 N N . LYS A 1 181 ? -5.193 -6.474 -13.767 1.00 95.12 181 LYS A N 1
ATOM 1495 C CA . LYS A 1 181 ? -5.817 -6.506 -15.102 1.00 95.12 181 LYS A CA 1
ATOM 1496 C C . LYS A 1 181 ? -4.835 -6.229 -16.224 1.00 95.12 181 LYS A C 1
ATOM 1498 O O . LYS A 1 181 ? -4.886 -6.886 -17.255 1.00 95.12 181 LYS A O 1
ATOM 1503 N N . SER A 1 182 ? -3.866 -5.354 -15.997 1.00 94.38 182 SER A N 1
ATOM 1504 C CA . SER A 1 182 ? -2.738 -5.179 -16.908 1.00 94.38 182 SER A CA 1
ATOM 1505 C C . SER A 1 182 ? -1.453 -4.875 -16.156 1.00 94.38 182 SER A C 1
ATOM 1507 O O . SER A 1 182 ? -1.470 -4.582 -14.959 1.00 94.38 182 SER A O 1
ATOM 1509 N N . LYS A 1 183 ? -0.335 -4.970 -16.869 1.00 94.50 183 LYS A N 1
ATOM 1510 C CA . LYS A 1 183 ? 1.018 -4.716 -16.394 1.00 94.50 183 LYS A CA 1
ATOM 1511 C C . LYS A 1 183 ? 1.806 -3.984 -17.470 1.00 94.50 183 LYS A C 1
ATOM 1513 O O . LYS A 1 183 ? 1.789 -4.389 -18.629 1.00 94.50 183 LYS A O 1
ATOM 1518 N N . GLN A 1 184 ? 2.535 -2.952 -17.064 1.00 93.19 184 GLN A N 1
ATOM 1519 C CA . GLN A 1 184 ? 3.377 -2.151 -17.940 1.00 93.19 184 GLN A CA 1
ATOM 1520 C C . GLN A 1 184 ? 4.711 -1.804 -17.276 1.00 93.19 184 GLN A C 1
ATOM 1522 O O . GLN A 1 184 ? 4.763 -1.491 -16.087 1.00 93.19 184 GLN A O 1
ATOM 1527 N N . LEU A 1 185 ? 5.803 -1.825 -18.038 1.00 91.75 185 LEU A N 1
ATOM 1528 C CA . LEU A 1 185 ? 7.078 -1.260 -17.597 1.00 91.75 185 LEU A CA 1
ATOM 1529 C C . LEU A 1 185 ? 7.052 0.258 -17.792 1.00 91.75 185 LEU A C 1
ATOM 1531 O O . LEU A 1 185 ? 6.891 0.721 -18.915 1.00 91.75 185 LEU A O 1
ATOM 1535 N N . VAL A 1 186 ? 7.236 1.030 -16.722 1.00 90.00 186 VAL A N 1
ATOM 1536 C CA . VAL A 1 186 ? 7.159 2.501 -16.788 1.00 90.00 186 VAL A CA 1
ATOM 1537 C C . VAL A 1 186 ? 8.537 3.131 -16.782 1.00 90.00 186 VAL A C 1
ATOM 1539 O O . VAL A 1 186 ? 8.838 3.983 -17.617 1.00 90.00 186 VAL A O 1
ATOM 1542 N N . CYS A 1 187 ? 9.390 2.714 -15.847 1.00 91.56 187 CYS A N 1
ATOM 1543 C CA . CYS A 1 187 ? 10.684 3.347 -15.657 1.00 91.56 187 CYS A CA 1
ATOM 1544 C C . CYS A 1 187 ? 11.777 2.341 -15.332 1.00 91.56 187 CYS A C 1
ATOM 1546 O O . CYS A 1 187 ? 11.577 1.394 -14.571 1.00 91.56 187 CYS A O 1
ATOM 1548 N N . ILE A 1 188 ? 12.969 2.626 -15.844 1.00 90.25 188 ILE A N 1
ATOM 1549 C CA . ILE A 1 188 ? 14.216 2.017 -15.406 1.00 90.25 188 ILE A CA 1
ATOM 1550 C C . ILE A 1 188 ? 15.166 3.132 -15.008 1.00 90.25 188 ILE A C 1
ATOM 1552 O O . ILE A 1 188 ? 15.432 4.049 -15.791 1.00 90.25 188 ILE A O 1
ATOM 1556 N N . LYS A 1 189 ? 15.703 3.015 -13.798 1.00 88.75 189 LYS A N 1
ATOM 1557 C CA . LYS A 1 189 ? 16.788 3.842 -13.290 1.00 88.75 189 LYS A CA 1
ATOM 1558 C C . LYS A 1 189 ? 17.953 2.947 -12.938 1.00 88.75 189 LYS A C 1
ATOM 1560 O O . LYS A 1 189 ? 17.895 2.252 -11.932 1.00 88.75 189 LYS A O 1
ATOM 1565 N N . ARG A 1 190 ? 19.019 2.986 -13.729 1.00 85.44 190 ARG A N 1
ATOM 1566 C CA . ARG A 1 190 ? 20.263 2.279 -13.404 1.00 85.44 190 ARG A CA 1
ATOM 1567 C C . ARG A 1 190 ? 21.261 3.236 -12.773 1.00 85.44 190 ARG A C 1
ATOM 1569 O O . ARG A 1 190 ? 21.387 4.362 -13.245 1.00 85.44 190 ARG A O 1
ATOM 1576 N N . LEU A 1 191 ? 21.947 2.779 -11.729 1.00 80.12 191 LEU A N 1
ATOM 1577 C CA . LEU A 1 191 ? 23.104 3.466 -11.162 1.00 80.12 191 LEU A CA 1
ATOM 1578 C C . LEU A 1 191 ? 24.371 2.914 -11.814 1.00 80.12 191 LEU A C 1
ATOM 1580 O O . LEU A 1 191 ? 24.692 1.742 -11.629 1.00 80.12 191 LEU A O 1
ATOM 1584 N N . GLU A 1 192 ? 25.086 3.755 -12.551 1.00 76.31 192 GLU A N 1
ATOM 1585 C CA . GLU A 1 192 ? 26.384 3.413 -13.143 1.00 76.31 192 GLU A CA 1
ATOM 1586 C C . GLU A 1 192 ? 27.468 4.339 -12.592 1.00 76.31 192 GLU A C 1
ATOM 1588 O O . GLU A 1 192 ? 27.185 5.489 -12.247 1.00 76.31 192 GLU A O 1
ATOM 1593 N N . ASN A 1 193 ? 28.701 3.840 -12.483 1.00 68.50 193 ASN A N 1
ATOM 1594 C CA . ASN A 1 193 ? 29.847 4.696 -12.194 1.00 68.50 193 ASN A CA 1
ATOM 1595 C C . ASN A 1 193 ? 30.129 5.543 -13.435 1.00 68.50 193 ASN A C 1
ATOM 1597 O O . ASN A 1 193 ? 30.147 5.023 -14.550 1.00 68.50 193 ASN A O 1
ATOM 1601 N N . ASP A 1 194 ? 30.348 6.838 -13.252 1.00 64.31 194 ASP A N 1
ATOM 1602 C CA . ASP A 1 194 ? 30.840 7.682 -14.326 1.00 64.31 194 ASP A CA 1
ATOM 1603 C C . ASP A 1 194 ? 32.237 7.231 -14.779 1.00 64.31 194 ASP A C 1
ATOM 1605 O O . ASP A 1 194 ? 32.949 6.512 -14.075 1.00 64.31 194 ASP A O 1
ATOM 1609 N N . PHE A 1 195 ? 32.663 7.694 -15.955 1.00 59.19 195 PHE A N 1
ATOM 1610 C CA . PHE A 1 195 ? 33.996 7.405 -16.501 1.00 59.19 195 PHE A CA 1
ATOM 1611 C C . PHE A 1 195 ? 35.147 7.849 -15.577 1.00 59.19 195 PHE A C 1
ATOM 1613 O O . PHE A 1 195 ? 36.283 7.425 -15.769 1.00 59.19 195 PHE A O 1
ATOM 1620 N N . SER A 1 196 ? 34.863 8.688 -14.571 1.00 64.19 196 SER A N 1
ATOM 1621 C CA . SER A 1 196 ? 35.824 9.125 -13.553 1.00 64.19 196 SER A CA 1
ATOM 1622 C C . SER A 1 196 ? 35.873 8.222 -12.309 1.00 64.19 196 SER A C 1
ATOM 1624 O O . SER A 1 196 ? 36.742 8.406 -11.456 1.00 64.19 196 SER A O 1
ATOM 1626 N N . GLY A 1 197 ? 34.958 7.251 -12.189 1.00 58.31 197 GLY A N 1
ATOM 1627 C CA . GLY A 1 197 ? 34.834 6.329 -11.058 1.00 58.31 197 GLY A CA 1
ATOM 1628 C C . GLY A 1 197 ? 34.360 6.974 -9.750 1.00 58.31 197 GLY A C 1
ATOM 1629 O O . GLY A 1 197 ? 34.332 6.303 -8.720 1.00 58.31 197 GLY A O 1
ATOM 1630 N N . ARG A 1 198 ? 34.008 8.267 -9.755 1.00 52.31 198 ARG A N 1
ATOM 1631 C CA . ARG A 1 198 ? 33.753 9.066 -8.542 1.00 52.31 198 ARG A CA 1
ATOM 1632 C C . ARG A 1 198 ? 32.292 9.452 -8.355 1.00 52.31 198 ARG A C 1
ATOM 1634 O O . ARG A 1 198 ? 31.908 9.793 -7.237 1.00 52.31 198 ARG A O 1
ATOM 1641 N N . LYS A 1 199 ? 31.462 9.414 -9.402 1.00 52.94 199 LYS A N 1
ATOM 1642 C CA . LYS A 1 199 ? 30.039 9.771 -9.310 1.00 52.94 199 LYS A CA 1
ATOM 1643 C C . LYS A 1 199 ? 29.163 8.669 -9.875 1.00 52.94 199 LYS A C 1
ATOM 1645 O O . LYS A 1 199 ? 29.397 8.177 -10.970 1.00 52.94 199 LYS A O 1
ATOM 1650 N N . LYS A 1 200 ? 28.100 8.325 -9.144 1.00 60.31 200 LYS A N 1
ATOM 1651 C CA . LYS A 1 200 ? 27.039 7.480 -9.689 1.00 60.31 200 LYS A CA 1
ATOM 1652 C C . LYS A 1 200 ? 26.079 8.335 -10.512 1.00 60.31 200 LYS A C 1
ATOM 1654 O O . LYS A 1 200 ? 25.541 9.315 -9.996 1.00 60.31 200 LYS A O 1
ATOM 1659 N N . VAL A 1 201 ? 25.848 7.964 -11.765 1.00 57.00 201 VAL A N 1
ATOM 1660 C CA . VAL A 1 201 ? 24.889 8.628 -12.658 1.00 57.00 201 VAL A CA 1
ATOM 1661 C C . VAL A 1 201 ? 23.661 7.740 -12.817 1.00 57.00 201 VAL A C 1
ATOM 1663 O O . VAL A 1 201 ? 23.773 6.519 -12.914 1.00 57.00 201 VAL A O 1
ATOM 1666 N N . TYR A 1 202 ? 22.479 8.359 -12.828 1.00 64.06 202 TYR A N 1
ATOM 1667 C CA . TYR A 1 202 ? 21.236 7.667 -13.152 1.00 64.06 202 TYR A CA 1
ATOM 1668 C C . TYR A 1 202 ? 20.985 7.708 -14.655 1.00 64.06 202 TYR A C 1
ATOM 1670 O O . TYR A 1 202 ? 20.748 8.782 -15.209 1.00 64.06 202 TYR A O 1
ATOM 1678 N N . ILE A 1 203 ? 20.937 6.543 -15.295 1.00 61.91 203 ILE A N 1
ATOM 1679 C CA . ILE A 1 203 ? 20.375 6.428 -16.643 1.00 61.91 203 ILE A CA 1
ATOM 1680 C C . ILE A 1 203 ? 18.877 6.181 -16.493 1.00 61.91 203 ILE A C 1
ATOM 1682 O O . ILE A 1 203 ? 18.469 5.136 -15.982 1.00 61.91 203 ILE A O 1
ATOM 1686 N N . ASN A 1 204 ? 18.072 7.159 -16.915 1.00 68.69 204 ASN A N 1
ATOM 1687 C CA . ASN A 1 204 ? 16.614 7.073 -16.908 1.00 68.69 204 ASN A CA 1
ATOM 1688 C C . ASN A 1 204 ? 16.125 6.651 -18.290 1.00 68.69 204 ASN A C 1
ATOM 1690 O O . ASN A 1 204 ? 16.441 7.306 -19.283 1.00 68.69 204 ASN A O 1
ATOM 1694 N N . LYS A 1 205 ? 15.301 5.610 -18.347 1.00 72.31 205 LYS A N 1
ATOM 1695 C CA . LYS A 1 205 ? 14.519 5.285 -19.540 1.00 72.31 205 LYS A CA 1
ATOM 1696 C C . LYS A 1 205 ? 13.060 5.126 -19.138 1.00 72.31 205 LYS A C 1
ATOM 1698 O O . LYS A 1 205 ? 12.756 4.310 -18.268 1.00 72.31 205 LYS A O 1
ATOM 1703 N N . TYR A 1 206 ? 12.193 5.924 -19.756 1.00 70.44 206 TYR A N 1
ATOM 1704 C CA . TYR A 1 206 ? 10.748 5.742 -19.683 1.00 70.44 206 TYR A CA 1
ATOM 1705 C C . TYR A 1 206 ? 10.312 4.886 -20.864 1.00 70.44 206 TYR A C 1
ATOM 1707 O O . TYR A 1 206 ? 10.773 5.101 -21.987 1.00 70.44 206 TYR A O 1
ATOM 1715 N N . PHE A 1 207 ? 9.471 3.894 -20.601 1.00 64.50 207 PHE A N 1
ATOM 1716 C CA . PHE A 1 207 ? 9.039 2.937 -21.608 1.00 64.50 207 PHE A CA 1
ATOM 1717 C C . PHE A 1 207 ? 7.558 3.147 -21.911 1.00 64.50 207 PHE A C 1
ATOM 1719 O O . PHE A 1 207 ? 6.710 3.088 -21.028 1.00 64.50 207 PHE A O 1
ATOM 1726 N N . ASN A 1 208 ? 7.264 3.375 -23.189 1.00 57.41 208 ASN A N 1
ATOM 1727 C CA . ASN A 1 208 ? 5.917 3.272 -23.748 1.00 57.41 208 ASN A CA 1
ATOM 1728 C C . ASN A 1 208 ? 5.926 2.331 -24.962 1.00 57.41 208 ASN A C 1
ATOM 1730 O O . ASN A 1 208 ? 5.321 2.603 -25.992 1.00 57.41 208 ASN A O 1
ATOM 1734 N N . LYS A 1 209 ? 6.746 1.277 -24.883 1.00 56.94 209 LYS A N 1
ATOM 1735 C CA . LYS A 1 209 ? 6.877 0.288 -25.950 1.00 56.94 209 LYS A CA 1
ATOM 1736 C C . LYS A 1 209 ? 5.868 -0.830 -25.733 1.00 56.94 209 LYS A C 1
ATOM 1738 O O . LYS A 1 209 ? 5.777 -1.350 -24.623 1.00 56.94 209 LYS A O 1
ATOM 1743 N N . GLU A 1 210 ? 5.207 -1.238 -26.812 1.00 60.94 210 GLU A N 1
ATOM 1744 C CA . GLU A 1 210 ? 4.237 -2.342 -26.830 1.00 60.94 210 GLU A CA 1
ATOM 1745 C C . GLU A 1 210 ? 4.817 -3.654 -26.269 1.00 60.94 210 GLU A C 1
ATOM 1747 O O . GLU A 1 210 ? 4.097 -4.417 -25.637 1.00 60.94 210 GLU A O 1
ATOM 1752 N N . GLU A 1 211 ? 6.135 -3.877 -26.402 1.00 64.50 211 GLU A N 1
ATOM 1753 C CA . GLU A 1 211 ? 6.830 -5.079 -25.901 1.00 64.50 211 GLU A CA 1
ATOM 1754 C C . GLU A 1 211 ? 6.746 -5.271 -24.372 1.00 64.50 211 GLU A C 1
ATOM 1756 O O . GLU A 1 211 ? 6.940 -6.380 -23.881 1.00 64.50 211 GLU A O 1
ATOM 1761 N N . TYR A 1 212 ? 6.445 -4.210 -23.614 1.00 69.31 212 TYR A N 1
ATOM 1762 C CA . TYR A 1 212 ? 6.296 -4.260 -22.157 1.00 69.31 212 TYR A CA 1
ATOM 1763 C C . TYR A 1 212 ? 4.882 -3.903 -21.706 1.00 69.31 212 TYR A C 1
ATOM 1765 O O . TYR A 1 212 ? 4.716 -3.218 -20.694 1.00 69.31 212 TYR A O 1
ATOM 1773 N N . ILE A 1 213 ? 3.869 -4.346 -22.448 1.00 75.88 213 ILE A N 1
ATOM 1774 C CA . ILE A 1 213 ? 2.462 -4.245 -22.060 1.00 75.88 213 ILE A CA 1
ATOM 1775 C C . ILE A 1 213 ? 1.868 -5.651 -22.074 1.00 75.88 213 ILE A C 1
ATOM 1777 O O . ILE A 1 213 ? 1.916 -6.353 -23.079 1.00 75.88 213 ILE A O 1
ATOM 1781 N N . VAL A 1 214 ? 1.319 -6.071 -20.936 1.00 79.69 214 VAL A N 1
ATOM 1782 C CA . VAL A 1 214 ? 0.673 -7.377 -20.782 1.00 79.69 214 VAL A CA 1
ATOM 1783 C C . VAL A 1 214 ? -0.703 -7.176 -20.171 1.00 79.69 214 VAL A C 1
ATOM 1785 O O . VAL A 1 214 ? -0.838 -6.540 -19.126 1.00 79.69 214 VAL A O 1
ATOM 1788 N N . GLU A 1 215 ? -1.722 -7.752 -20.797 1.00 82.25 215 GLU A N 1
ATOM 1789 C CA . GLU A 1 215 ? -3.050 -7.889 -20.205 1.00 82.25 215 GLU A CA 1
ATOM 1790 C C . GLU A 1 215 ? -3.161 -9.239 -19.496 1.00 82.25 215 GLU A C 1
ATOM 1792 O O . GLU A 1 215 ? -2.799 -10.283 -20.044 1.00 82.25 215 GLU A O 1
ATOM 1797 N N . TYR A 1 216 ? -3.672 -9.228 -18.267 1.00 75.31 216 TYR A N 1
ATOM 1798 C CA . TYR A 1 216 ? -4.012 -10.455 -17.563 1.00 75.31 216 TYR A CA 1
ATOM 1799 C C . TYR A 1 216 ? -5.336 -10.964 -18.122 1.00 75.31 216 TYR A C 1
ATOM 1801 O O . TYR A 1 216 ? -6.396 -10.376 -17.897 1.00 75.31 216 TYR A O 1
ATOM 1809 N N . LYS A 1 217 ? -5.284 -12.081 -18.848 1.00 48.47 217 LYS A N 1
ATOM 1810 C CA . LYS A 1 217 ? -6.494 -12.835 -19.177 1.00 48.47 217 LYS A CA 1
ATOM 1811 C C . LYS A 1 217 ? -7.011 -13.421 -17.867 1.00 48.47 217 LYS A C 1
ATOM 1813 O O . LYS A 1 217 ? -6.268 -14.128 -17.194 1.00 48.47 217 LYS A O 1
ATOM 1818 N N . GLY A 1 218 ? -8.221 -13.029 -17.470 1.00 46.16 218 GLY A N 1
ATOM 1819 C CA . GLY A 1 218 ? -8.823 -13.444 -16.204 1.00 46.16 218 GLY A CA 1
ATOM 1820 C C . GLY A 1 218 ? -8.748 -14.959 -16.021 1.00 46.16 218 GLY A C 1
ATOM 1821 O O . GLY A 1 218 ? -8.970 -15.696 -16.980 1.00 46.16 218 GLY A O 1
ATOM 1822 N N . ASN A 1 219 ? -8.392 -15.383 -14.806 1.00 36.19 219 ASN A N 1
ATOM 1823 C CA . ASN A 1 219 ? -8.549 -16.774 -14.383 1.00 36.19 219 ASN A CA 1
ATOM 1824 C C . ASN A 1 219 ? -10.020 -17.185 -14.438 1.00 36.19 219 ASN A C 1
ATOM 1826 O O . ASN A 1 219 ? -10.862 -16.350 -14.027 1.00 36.19 219 ASN A O 1
#

Foldseek 3Di:
DKDKWKWKAKFAPDDDPVVRLVPPDDWDDPPDDDQAATFTKTWTDDCVVVVVVQPPCVVHVFTIWMKIFMFIGDPQQEQECDPDPVSVVVVVVLLVVQLVVVCVVPPSVVSVVDHNNVSNVCQCCPPNNPCVSPVYQKYKDWDLPDPQWDWDDPDPDPVDPDTDTPPIGMMMGGNDDLRTFKMFTAWTWGFDQPPVNPDTDTDIDGDPDPVGIDGDPHD

Secondary structure (DSSP, 8-state):
--EEEEEEEEEE--S-HHHHHHHPSPPPPTTS--SSSSSEEEEES-SHHHHHHHT-TTT-TTEEEEEEEEEEE-GGGEEETTT-HHHHHHHHHHHHHHHHHHHHHS-HHHHHTS-HHHHHHHHHHHHHH-TTT---SEEEEEES--TT-EEEESSS-TT---EEEES-EEEEEESSSTTEEEEEEEEEEEEEE-TTSS-EEEEEEE---GGGEEE----

Radius of gyration: 20.01 Å; chains: 1; bounding box: 55×52×57 Å

pLDDT: mean 87.13, std 11.5, range [36.19, 98.12]

Sequence (219 aa):
MDANFTIYHTCHLENSINSTFENSPYKCSPDVPQWLGDGYYFWTDSDFFAHKWGKRPDKYPKGYVITQYSVNLPQNSFLDLVGNVKDQLLFKEQIKKYLERMGEELSRENARAIPISKVLDHLRLAKGGCRDYFKYDAIKAMDCSSIETFSYKFTEEESQKELIPIPTRQQLFLRNLSFLKSKQLVCIKRLENDFSGRKKVYINKYFNKEEYIVEYKGN

Organism: Haemophilus haemolyticus (NCBI:txid726)